Protein AF-Q1KVU6-F1 (afdb_monomer_lite)

Sequence (264 aa):
MQQNLSLQTKRNRHIRDRIQKKLLSSGTTDRYIQHCVSENKNKITSGSSNLCFEKHHIIPRFLGGADDPENIAFLTPRQHALVHLFRYLEFGDENDLRAYILRTATLDVDLSSHGKRMAEYNRQVGNTFWNSEFQSEQGKKGGQKGGSANTPLQQEAHSRVGTKWGPIVGLENQSQALRDVLSQIMVFYHEGENVKVEIPVCKTAAEVFDCLNSKLVVLGKEHLFSKEMAKKAKGGGPMYGLIRGSKKRIYGWSIIDRRSPPET

InterPro domains:
  IPR003615 HNH nuclease [cd00085] (53-84)

Foldseek 3Di:
DVVVVVVLVVVLVVVVVPQDAAPDEPCPLVVLLVVQQVVVVVVVVVPPVPFDWDWDFCQDVVNVGDPDPVRTGTHGLVSNLVSLSVCCNRPVDVVSSVSNSLSVVPPPPDVVRVVVVVVVVCCVVCHQVSPPVNVVVVQVVVDPAGLPNPDPVSVVVVVCCCVPCVVVVVLVPDDPLLLVLLQWWWWKAQQVVRDIDIAHRDSDVLSSLVSVCVVCVVVVNCVLQPPVNSVVVVVPDPVVCQSSVVDQDDSRMGGPDIHHDPDD

pLDDT: mean 85.51, std 12.05, range [42.09, 98.5]

Organism: Tetradesmus obliquus (NCBI:txid3088)

Secondary structure (DSSP, 8-state):
-HHHHHHHHHHHHHHHHH--TT-SPTTHHHHHHHHHHHHHHHHHHTT-TT---EEEESS-GGGT----GGGEEEE-HHHHHHHHHHHHHHH--HHHHHHHHHHHHSTTS-HHHHHHHHHHHHHHTT-GGG-HHHHHHHHHHH-SS-TTS--HHHHHHHHHHHHHHHHHHHHHT--HHHHHHHTSEEEEEEGGGTEEEEE---SSHHHHHHHHHHHHHHTT-GGGS-HHHHHHHHTS-HHHHHHTTS-S-BTTEEEEEEEPPP--

Radius of gyration: 31.82 Å; chains: 1; bounding box: 69×44×79 Å

Structure (mmCIF, N/CA/C/O backbone):
data_AF-Q1KVU6-F1
#
_entry.id   AF-Q1KVU6-F1
#
loop_
_atom_site.group_PDB
_atom_site.id
_atom_site.type_symbol
_atom_site.label_atom_id
_atom_site.label_alt_id
_atom_site.label_comp_id
_atom_site.label_asym_id
_atom_site.label_entity_id
_atom_site.label_seq_id
_atom_site.pdbx_PDB_ins_code
_atom_site.Cartn_x
_atom_site.Cartn_y
_atom_site.Cartn_z
_atom_site.occupancy
_atom_site.B_iso_or_equiv
_atom_site.auth_seq_id
_atom_site.auth_comp_id
_atom_site.auth_asym_id
_atom_site.auth_atom_id
_atom_site.pdbx_PDB_model_num
ATOM 1 N N . MET A 1 1 ? 14.581 25.976 -13.990 1.00 48.69 1 MET A N 1
ATOM 2 C CA . MET A 1 1 ? 14.183 24.603 -14.393 1.00 48.69 1 MET A CA 1
ATOM 3 C C . MET A 1 1 ? 13.924 24.493 -15.903 1.00 48.69 1 MET A C 1
ATOM 5 O O . MET A 1 1 ? 14.505 23.613 -16.524 1.00 48.69 1 MET A O 1
ATOM 9 N N . GLN A 1 2 ? 13.174 25.417 -16.523 1.00 42.09 2 GLN A N 1
ATOM 10 C CA . GLN A 1 2 ? 12.888 25.421 -17.975 1.00 42.09 2 GLN A CA 1
ATOM 11 C C . GLN A 1 2 ? 14.130 25.432 -18.899 1.00 42.09 2 GLN A C 1
ATOM 13 O O . GLN A 1 2 ? 14.132 24.754 -19.925 1.00 42.09 2 GLN A O 1
ATOM 18 N N . GLN A 1 3 ? 15.216 26.126 -18.534 1.00 51.56 3 GLN A N 1
ATOM 19 C CA . GLN A 1 3 ? 16.444 26.163 -19.351 1.00 51.56 3 GLN A CA 1
ATOM 20 C C . GLN A 1 3 ? 17.154 24.795 -19.467 1.00 51.56 3 GLN A C 1
ATOM 22 O O . GLN A 1 3 ? 17.614 24.443 -20.552 1.00 51.56 3 GLN A O 1
ATOM 27 N N . ASN A 1 4 ? 17.169 23.976 -18.406 1.00 55.56 4 ASN A N 1
ATOM 28 C CA . ASN A 1 4 ? 17.783 22.637 -18.439 1.00 55.56 4 ASN A CA 1
ATOM 29 C C . ASN A 1 4 ? 16.970 21.637 -19.279 1.00 55.56 4 ASN A C 1
ATOM 31 O O . ASN A 1 4 ? 17.545 20.831 -20.009 1.00 55.56 4 ASN A O 1
ATOM 35 N N . LEU A 1 5 ? 15.637 21.737 -19.246 1.00 54.22 5 LEU A N 1
ATOM 36 C CA . LEU A 1 5 ? 14.745 20.943 -20.102 1.00 54.22 5 LEU A CA 1
ATOM 37 C C . LEU A 1 5 ? 14.929 21.273 -21.594 1.00 54.22 5 LEU A C 1
ATOM 39 O O . LEU A 1 5 ? 14.927 20.376 -22.441 1.00 54.22 5 LEU A O 1
ATOM 43 N N . SER A 1 6 ? 15.157 22.551 -21.915 1.00 62.22 6 SER A N 1
ATOM 44 C CA . SER A 1 6 ? 15.451 23.004 -23.280 1.00 62.22 6 SER A CA 1
ATOM 45 C C . SER A 1 6 ? 16.766 22.418 -23.813 1.00 62.22 6 SER A C 1
ATOM 47 O O . SER A 1 6 ? 16.810 21.907 -24.934 1.00 62.22 6 SER A O 1
ATOM 49 N N . LEU A 1 7 ? 17.824 22.402 -22.994 1.00 62.69 7 LEU A N 1
ATOM 50 C CA . LEU A 1 7 ? 19.124 21.829 -23.366 1.00 62.69 7 LEU A CA 1
ATOM 51 C C . LEU A 1 7 ? 19.060 20.313 -23.587 1.00 62.69 7 LEU A C 1
ATOM 53 O O . LEU A 1 7 ? 19.586 19.813 -24.581 1.00 62.69 7 LEU A O 1
ATOM 57 N N . GLN A 1 8 ? 18.366 19.583 -22.715 1.00 61.81 8 GLN A N 1
ATOM 58 C CA . GLN A 1 8 ? 18.220 18.132 -22.838 1.00 61.81 8 GLN A CA 1
ATOM 59 C C . GLN A 1 8 ? 17.420 17.736 -24.087 1.00 61.81 8 GLN A C 1
ATOM 61 O O . GLN A 1 8 ? 17.784 16.798 -24.795 1.00 61.81 8 GLN A O 1
ATOM 66 N N . THR A 1 9 ? 16.380 18.504 -24.418 1.00 65.00 9 THR A N 1
ATOM 67 C CA . THR A 1 9 ? 15.583 18.293 -25.635 1.00 65.00 9 THR A CA 1
ATOM 68 C C . THR A 1 9 ? 16.411 18.533 -26.899 1.00 65.00 9 THR A C 1
ATOM 70 O O . THR A 1 9 ? 16.357 17.730 -27.832 1.00 65.00 9 THR A O 1
ATOM 73 N N . LYS A 1 10 ? 17.234 19.591 -26.920 1.00 70.75 10 LYS A N 1
ATOM 74 C CA . LYS A 1 10 ? 18.167 19.870 -28.025 1.00 70.75 10 LYS A CA 1
ATOM 75 C C . LYS A 1 10 ? 19.230 18.777 -28.164 1.00 70.75 10 LYS A C 1
ATOM 77 O O . LYS A 1 10 ? 19.482 18.330 -29.279 1.00 70.75 10 LYS A O 1
ATOM 82 N N . ARG A 1 11 ? 19.793 18.296 -27.047 1.00 69.50 11 ARG A N 1
ATOM 83 C CA . ARG A 1 11 ? 20.764 17.187 -27.028 1.00 69.50 11 ARG A CA 1
ATOM 84 C C . ARG A 1 11 ? 20.158 15.905 -27.594 1.00 69.50 11 ARG A C 1
ATOM 86 O O . ARG A 1 11 ? 20.763 15.273 -28.449 1.00 69.50 11 ARG A O 1
ATOM 93 N N . ASN A 1 12 ? 18.948 15.550 -27.167 1.00 67.12 12 ASN A N 1
ATOM 94 C CA . ASN A 1 12 ? 18.265 14.344 -27.636 1.00 67.12 12 ASN A CA 1
ATOM 95 C C . ASN A 1 12 ? 17.916 14.423 -29.124 1.00 67.12 12 ASN A C 1
ATOM 97 O O . ASN A 1 12 ? 18.078 13.434 -29.833 1.00 67.12 12 ASN A O 1
ATOM 101 N N . ARG A 1 13 ? 17.480 15.595 -29.607 1.00 72.25 13 ARG A N 1
ATOM 102 C CA . ARG A 1 13 ? 17.273 15.836 -31.041 1.00 72.25 13 ARG A CA 1
ATOM 103 C C . ARG A 1 13 ? 18.579 15.651 -31.816 1.00 72.25 13 ARG A C 1
ATOM 105 O O . ARG A 1 13 ? 18.622 14.849 -32.734 1.00 72.25 13 ARG A O 1
ATOM 112 N N . HIS A 1 14 ? 19.660 16.283 -31.363 1.00 71.00 14 HIS A N 1
ATOM 113 C CA . HIS A 1 14 ? 20.974 16.166 -31.997 1.00 71.00 14 HIS A CA 1
ATOM 114 C C . HIS A 1 14 ? 21.498 14.721 -32.045 1.00 71.00 14 HIS A C 1
ATOM 116 O O . HIS A 1 14 ? 22.068 14.304 -33.047 1.00 71.00 14 HIS A O 1
ATOM 122 N N . ILE A 1 15 ? 21.293 13.943 -30.976 1.00 70.50 15 ILE A N 1
ATOM 123 C CA . ILE A 1 15 ? 21.650 12.519 -30.939 1.00 70.50 15 ILE A CA 1
ATOM 124 C C . ILE A 1 15 ? 20.836 11.738 -31.979 1.00 70.50 15 ILE A C 1
ATOM 126 O O . ILE A 1 15 ? 21.415 10.964 -32.734 1.00 70.50 15 ILE A O 1
ATOM 130 N N . ARG A 1 16 ? 19.517 11.960 -32.058 1.00 68.38 16 ARG A N 1
ATOM 131 C CA . ARG A 1 16 ? 18.660 11.300 -33.058 1.00 68.38 16 ARG A CA 1
ATOM 132 C C . ARG A 1 16 ? 19.083 11.625 -34.486 1.00 68.38 16 ARG A C 1
ATOM 134 O O . ARG A 1 16 ? 19.202 10.710 -35.288 1.00 68.38 16 ARG A O 1
ATOM 141 N N . ASP A 1 17 ? 19.359 12.894 -34.771 1.00 73.00 17 ASP A N 1
ATOM 142 C CA . ASP A 1 17 ? 19.681 13.360 -36.123 1.00 73.00 17 ASP A CA 1
ATOM 143 C C . ASP A 1 17 ? 21.032 12.818 -36.628 1.00 73.00 17 ASP A C 1
ATOM 145 O O . ASP A 1 17 ? 21.257 12.734 -37.834 1.00 73.00 17 ASP A O 1
ATOM 149 N N . ARG A 1 18 ? 21.945 12.439 -35.720 1.00 72.25 18 ARG A N 1
ATOM 150 C CA . ARG A 1 18 ? 23.284 11.932 -36.070 1.00 72.25 18 ARG A CA 1
ATOM 151 C C . ARG A 1 18 ? 23.406 10.413 -36.080 1.00 72.25 18 ARG A C 1
ATOM 153 O O . ARG A 1 18 ? 24.366 9.906 -36.656 1.00 72.25 18 ARG A O 1
ATOM 160 N N . ILE A 1 19 ? 22.487 9.688 -35.445 1.00 75.44 19 ILE A N 1
ATOM 161 C CA . ILE A 1 19 ? 22.536 8.226 -35.406 1.00 75.44 19 ILE A CA 1
ATOM 162 C C . ILE A 1 19 ? 21.747 7.666 -36.591 1.00 75.44 19 ILE A C 1
ATOM 164 O O . ILE A 1 19 ? 20.517 7.692 -36.608 1.00 75.44 19 ILE A O 1
ATOM 168 N N . GLN A 1 20 ? 22.464 7.118 -37.571 1.00 71.38 20 GLN A N 1
ATOM 169 C CA . GLN A 1 20 ? 21.856 6.415 -38.700 1.00 71.38 20 GLN A CA 1
ATOM 170 C C . GLN A 1 20 ? 21.434 4.996 -38.296 1.00 71.38 20 GLN A C 1
ATOM 172 O O . GLN A 1 20 ? 22.105 4.328 -37.508 1.00 71.38 20 GLN A O 1
ATOM 177 N N . LYS A 1 21 ? 20.308 4.531 -38.843 1.00 70.69 21 LYS A N 1
ATOM 178 C CA . LYS A 1 21 ? 19.792 3.173 -38.617 1.00 70.69 21 LYS A CA 1
ATOM 179 C C . LYS A 1 21 ? 20.607 2.148 -39.414 1.00 70.69 21 LYS A C 1
ATOM 181 O O . LYS A 1 21 ? 21.055 2.460 -40.513 1.00 70.69 21 LYS A O 1
ATOM 186 N N . LYS A 1 22 ? 20.704 0.913 -38.903 1.00 73.69 22 LYS A N 1
ATOM 187 C CA . LYS A 1 22 ? 21.313 -0.251 -39.584 1.00 73.69 22 LYS A CA 1
ATOM 188 C C . LYS A 1 22 ? 22.797 -0.081 -39.938 1.00 73.69 22 LYS A C 1
ATOM 190 O O . LYS A 1 22 ? 23.238 -0.488 -41.007 1.00 73.69 22 LYS A O 1
ATOM 195 N N . LEU A 1 23 ? 23.568 0.523 -39.035 1.00 81.75 23 LEU A N 1
ATOM 196 C CA . LEU A 1 23 ? 25.021 0.666 -39.191 1.00 81.75 23 LEU A CA 1
ATOM 197 C C . LEU A 1 23 ? 25.799 -0.578 -38.744 1.00 81.75 23 LEU A C 1
ATOM 199 O O . LEU A 1 23 ? 26.958 -0.739 -39.121 1.00 81.75 23 LEU A O 1
ATOM 203 N N . LEU A 1 24 ? 25.193 -1.437 -37.921 1.00 87.06 24 LEU A N 1
ATOM 204 C CA . LEU A 1 24 ? 25.841 -2.640 -37.405 1.00 87.06 24 LEU A CA 1
ATOM 205 C C . LEU A 1 24 ? 25.354 -3.889 -38.139 1.00 87.06 24 LEU A C 1
ATOM 207 O O . LEU A 1 24 ? 24.189 -3.994 -38.517 1.00 87.06 24 LEU A O 1
ATOM 211 N N . SER A 1 25 ? 26.266 -4.845 -38.317 1.00 88.69 25 SER A N 1
ATOM 212 C CA . SER A 1 25 ? 25.932 -6.168 -38.848 1.00 88.69 25 SER A CA 1
ATOM 213 C C . SER A 1 25 ? 25.132 -6.972 -37.826 1.00 88.69 25 SER A C 1
ATOM 215 O O . SER A 1 25 ? 25.276 -6.770 -36.615 1.00 88.69 25 SER A O 1
ATOM 217 N N . SER A 1 26 ? 24.308 -7.900 -38.314 1.00 91.69 26 SER A N 1
ATOM 218 C CA . SER A 1 26 ? 23.524 -8.779 -37.448 1.00 91.69 26 SER A CA 1
ATOM 219 C C . SER A 1 26 ? 24.420 -9.579 -36.485 1.00 91.69 26 SER A C 1
ATOM 221 O O . SER A 1 26 ? 25.516 -10.007 -36.853 1.00 91.69 26 SER A O 1
ATOM 223 N N . GLY A 1 27 ? 23.977 -9.737 -35.238 1.00 91.56 27 GLY A N 1
ATOM 224 C CA . GLY A 1 27 ? 24.696 -10.401 -34.152 1.00 91.56 27 GLY A CA 1
ATOM 225 C C . GLY A 1 27 ? 25.777 -9.538 -33.493 1.00 91.56 27 GLY A C 1
ATOM 226 O O . GLY A 1 27 ? 26.557 -10.033 -32.678 1.00 91.56 27 GLY A O 1
ATOM 227 N N . THR A 1 28 ? 25.890 -8.249 -33.831 1.00 93.00 28 THR A N 1
ATOM 228 C CA . THR A 1 28 ? 26.862 -7.357 -33.170 1.00 93.00 28 THR A CA 1
ATOM 229 C C . THR A 1 28 ? 26.466 -7.086 -31.725 1.00 93.00 28 THR A C 1
ATOM 231 O O . THR A 1 28 ? 27.322 -7.138 -30.839 1.00 93.00 28 THR A O 1
ATOM 234 N N . THR A 1 29 ? 25.177 -6.860 -31.473 1.00 94.56 29 THR A N 1
ATOM 235 C CA . THR A 1 29 ? 24.655 -6.673 -30.116 1.00 94.56 29 THR A CA 1
ATOM 236 C C . THR A 1 29 ? 24.931 -7.898 -29.246 1.00 94.56 29 THR A C 1
ATOM 238 O O . THR A 1 29 ? 25.477 -7.756 -28.153 1.00 94.56 29 THR A O 1
ATOM 241 N N . ASP A 1 30 ? 24.618 -9.099 -29.733 1.00 95.12 30 ASP A N 1
ATOM 242 C CA . ASP A 1 30 ? 24.758 -10.333 -28.953 1.00 95.12 30 ASP A CA 1
ATOM 243 C C . ASP A 1 30 ? 26.219 -10.609 -28.593 1.00 95.12 30 ASP A C 1
ATOM 245 O O . ASP A 1 30 ? 26.532 -10.910 -27.440 1.00 95.12 30 ASP A O 1
ATOM 249 N N . ARG A 1 31 ? 27.138 -10.405 -29.546 1.00 96.38 31 ARG A N 1
ATOM 250 C CA . ARG A 1 31 ? 28.584 -10.499 -29.294 1.00 96.38 31 ARG A CA 1
ATOM 251 C C . ARG A 1 31 ? 29.043 -9.507 -28.230 1.00 96.38 31 ARG A C 1
ATOM 253 O O . ARG A 1 31 ? 29.858 -9.858 -27.378 1.00 96.38 31 ARG A O 1
ATOM 260 N N . TYR A 1 32 ? 28.517 -8.282 -28.250 1.00 96.81 32 TYR A N 1
ATOM 261 C CA . TYR A 1 32 ? 28.840 -7.286 -27.232 1.00 96.81 32 TYR A CA 1
ATOM 262 C C . TYR A 1 32 ? 28.309 -7.683 -25.849 1.00 96.81 32 TYR A C 1
ATOM 264 O O . TYR A 1 32 ? 29.050 -7.610 -24.871 1.00 96.81 32 TYR A O 1
ATOM 272 N N . ILE A 1 33 ? 27.068 -8.172 -25.761 1.00 96.31 33 ILE A N 1
ATOM 273 C CA . ILE A 1 33 ? 26.494 -8.674 -24.505 1.00 96.31 33 ILE A CA 1
ATOM 274 C C . ILE A 1 33 ? 27.343 -9.825 -23.955 1.00 96.31 33 ILE A C 1
ATOM 276 O O . ILE A 1 33 ? 27.720 -9.793 -22.785 1.00 96.31 33 ILE A O 1
ATOM 280 N N . GLN A 1 34 ? 27.693 -10.808 -24.790 1.00 96.12 34 GLN A N 1
ATOM 281 C CA . GLN A 1 34 ? 28.539 -11.941 -24.397 1.00 96.12 34 GLN A CA 1
ATOM 282 C C . GLN A 1 34 ? 29.903 -11.477 -23.878 1.00 96.12 34 GLN A C 1
ATOM 284 O O . GLN A 1 34 ? 30.361 -11.941 -22.830 1.00 96.12 34 GLN A O 1
ATOM 289 N N . HIS A 1 35 ? 30.522 -10.513 -24.564 1.00 95.88 35 HIS A N 1
ATOM 290 C CA . HIS A 1 35 ? 31.765 -9.900 -24.116 1.00 95.88 35 HIS A CA 1
ATOM 291 C C . HIS A 1 35 ? 31.604 -9.260 -22.729 1.00 95.88 35 HIS A C 1
ATOM 293 O O . HIS A 1 35 ? 32.361 -9.596 -21.817 1.00 95.88 35 HIS A O 1
ATOM 299 N N . CYS A 1 36 ? 30.577 -8.431 -22.520 1.00 94.94 36 CYS A N 1
ATOM 300 C CA . CYS A 1 36 ? 30.312 -7.806 -21.222 1.00 94.94 36 CYS A CA 1
ATOM 301 C C . CYS A 1 36 ? 30.041 -8.827 -20.111 1.00 94.94 36 CYS A C 1
ATOM 303 O O . CYS A 1 36 ? 30.551 -8.668 -19.005 1.00 94.94 36 CYS A O 1
ATOM 305 N N . VAL A 1 37 ? 29.274 -9.886 -20.386 1.00 94.25 37 VAL A N 1
ATOM 306 C CA . VAL A 1 37 ? 29.004 -10.955 -19.412 1.00 94.25 37 VAL A CA 1
ATOM 307 C C . VAL A 1 37 ? 30.303 -11.654 -19.006 1.00 94.25 37 VAL A C 1
ATOM 309 O O . VAL A 1 37 ? 30.535 -11.862 -17.814 1.00 94.25 37 VAL A O 1
ATOM 312 N N . SER A 1 38 ? 31.180 -11.959 -19.968 1.00 92.88 38 SER A N 1
ATOM 313 C CA . SER A 1 38 ? 32.483 -12.574 -19.685 1.00 92.88 38 SER A CA 1
ATOM 314 C C . SER A 1 38 ? 33.386 -11.667 -18.837 1.00 92.88 38 SER A C 1
ATOM 316 O O . SER A 1 38 ? 33.977 -12.119 -17.857 1.00 92.88 38 SER A O 1
ATOM 318 N N . GLU A 1 39 ? 33.420 -10.369 -19.148 1.00 90.62 39 GLU A N 1
ATOM 319 C CA . GLU A 1 39 ? 34.197 -9.366 -18.419 1.00 90.62 39 GLU A CA 1
ATOM 320 C C . GLU A 1 39 ? 33.673 -9.186 -16.984 1.00 90.62 39 GLU A C 1
ATOM 322 O O . GLU A 1 39 ? 34.442 -9.134 -16.020 1.00 90.62 39 GLU A O 1
ATOM 327 N N . ASN A 1 40 ? 32.349 -9.130 -16.824 1.00 90.62 40 ASN A N 1
ATOM 328 C CA . ASN A 1 40 ? 31.695 -8.901 -15.540 1.00 90.62 40 ASN A CA 1
ATOM 329 C C . ASN A 1 40 ? 31.791 -10.119 -14.615 1.00 90.62 40 ASN A C 1
ATOM 331 O O . ASN A 1 40 ? 31.920 -9.939 -13.405 1.00 90.62 40 ASN A O 1
ATOM 335 N N . LYS A 1 41 ? 31.809 -11.346 -15.156 1.00 86.75 41 LYS A N 1
ATOM 336 C CA . LYS A 1 41 ? 31.999 -12.576 -14.367 1.00 86.75 41 LYS A CA 1
ATOM 337 C C . LYS A 1 41 ? 33.293 -12.531 -13.546 1.00 86.75 41 LYS A C 1
ATOM 339 O O . LYS A 1 41 ? 33.296 -12.896 -12.368 1.00 86.75 41 LYS A O 1
ATOM 344 N N . ASN A 1 42 ? 34.366 -11.999 -14.131 1.00 79.94 42 ASN A N 1
ATOM 345 C CA . ASN A 1 42 ? 35.654 -11.843 -13.453 1.00 79.94 42 ASN A CA 1
ATOM 346 C C . ASN A 1 42 ? 35.591 -10.795 -12.330 1.00 79.94 42 ASN A C 1
ATOM 348 O O . ASN A 1 42 ? 36.164 -11.000 -11.263 1.00 79.94 42 ASN A O 1
ATOM 352 N N . LYS A 1 43 ? 34.849 -9.701 -12.542 1.00 80.00 43 LYS A N 1
ATOM 353 C CA . LYS A 1 43 ? 34.680 -8.612 -11.561 1.00 80.00 43 LYS A CA 1
ATOM 354 C C . LYS A 1 43 ? 33.771 -8.985 -10.388 1.00 80.00 43 LYS A C 1
ATOM 356 O O . LYS A 1 43 ? 33.991 -8.523 -9.275 1.00 80.00 43 LYS A O 1
ATOM 361 N N . ILE A 1 44 ? 32.762 -9.820 -10.633 1.00 77.81 44 ILE A N 1
ATOM 362 C CA . ILE A 1 44 ? 31.876 -10.348 -9.586 1.00 77.81 44 ILE A CA 1
ATOM 363 C C . ILE A 1 44 ? 32.658 -11.309 -8.680 1.00 77.81 44 ILE A C 1
ATOM 365 O O . ILE A 1 44 ? 32.549 -11.235 -7.460 1.00 77.81 44 ILE A O 1
ATOM 369 N N . THR A 1 45 ? 33.492 -12.170 -9.271 1.00 75.38 45 THR A N 1
ATOM 370 C CA . THR A 1 45 ? 34.276 -13.176 -8.532 1.00 75.38 45 THR A CA 1
ATOM 371 C C . THR A 1 45 ? 35.364 -12.546 -7.656 1.00 75.38 45 THR A C 1
ATOM 373 O O . THR A 1 45 ? 35.681 -13.077 -6.597 1.00 75.38 45 THR A O 1
ATOM 376 N N . SER A 1 46 ? 35.909 -11.390 -8.049 1.00 72.06 46 SER A N 1
ATOM 377 C CA . SER A 1 46 ? 36.950 -10.685 -7.289 1.00 72.06 46 SER A CA 1
ATOM 378 C C . SER A 1 46 ? 36.432 -9.853 -6.106 1.00 72.06 46 SER A C 1
ATOM 380 O O . SER A 1 46 ? 37.224 -9.180 -5.449 1.00 72.06 46 SER A O 1
ATOM 382 N N . GLY A 1 47 ? 35.126 -9.886 -5.807 1.00 61.66 47 GLY A N 1
ATOM 383 C CA . GLY A 1 47 ? 34.560 -9.267 -4.602 1.00 61.66 47 GLY A CA 1
ATOM 384 C C . GLY A 1 47 ? 34.629 -7.737 -4.572 1.00 61.66 47 GLY A C 1
ATOM 385 O O . GLY A 1 47 ? 34.583 -7.144 -3.496 1.00 61.66 47 GLY A O 1
ATOM 386 N N . SER A 1 48 ? 34.747 -7.077 -5.731 1.00 63.38 48 SER A N 1
ATOM 387 C CA . SER A 1 48 ? 34.785 -5.613 -5.805 1.00 63.38 48 SER A CA 1
ATOM 388 C C . SER A 1 48 ? 33.426 -5.022 -5.401 1.00 63.38 48 SER A C 1
ATOM 390 O O . SER A 1 48 ? 32.493 -4.947 -6.199 1.00 63.38 48 SER A O 1
ATOM 392 N N . SER A 1 49 ? 33.311 -4.607 -4.138 1.00 58.16 49 SER A N 1
ATOM 393 C CA . SER A 1 49 ? 32.070 -4.183 -3.470 1.00 58.16 49 SER A CA 1
ATOM 394 C C . SER A 1 49 ? 31.447 -2.880 -3.993 1.00 58.16 49 SER A C 1
ATOM 396 O O . SER A 1 49 ? 30.365 -2.505 -3.550 1.00 58.16 49 SER A O 1
ATOM 398 N N . ASN A 1 50 ? 32.087 -2.205 -4.953 1.00 68.25 50 ASN A N 1
ATOM 399 C CA . ASN A 1 50 ? 31.655 -0.903 -5.471 1.00 68.25 50 ASN A CA 1
ATOM 400 C C . ASN A 1 50 ? 31.020 -0.953 -6.873 1.00 68.25 50 ASN A C 1
ATOM 402 O O . ASN A 1 50 ? 30.703 0.095 -7.437 1.00 68.25 50 ASN A O 1
ATOM 406 N N . LEU A 1 51 ? 30.831 -2.137 -7.467 1.00 73.12 51 LEU A N 1
ATOM 407 C CA . LEU A 1 51 ? 30.226 -2.261 -8.796 1.00 73.12 51 LEU A CA 1
ATOM 408 C C . LEU A 1 51 ? 28.723 -2.551 -8.705 1.00 73.12 51 LEU A C 1
ATOM 410 O O . LEU A 1 51 ? 28.301 -3.619 -8.271 1.00 73.12 51 LEU A O 1
ATOM 414 N N . CYS A 1 52 ? 27.912 -1.595 -9.163 1.00 82.06 52 CYS A N 1
ATOM 415 C CA . CYS A 1 52 ? 26.473 -1.772 -9.338 1.00 82.06 52 CYS A CA 1
ATOM 416 C C . CYS A 1 52 ? 26.187 -2.435 -10.695 1.00 82.06 52 CYS A C 1
ATOM 418 O O . CYS A 1 52 ? 26.622 -1.935 -11.737 1.00 82.06 52 CYS A O 1
ATOM 420 N N . PHE A 1 53 ? 25.447 -3.544 -10.676 1.00 88.50 53 PHE A N 1
ATOM 421 C CA . PHE A 1 53 ? 24.986 -4.250 -11.870 1.00 88.50 53 PHE A CA 1
ATOM 422 C C . PHE A 1 53 ? 23.468 -4.163 -1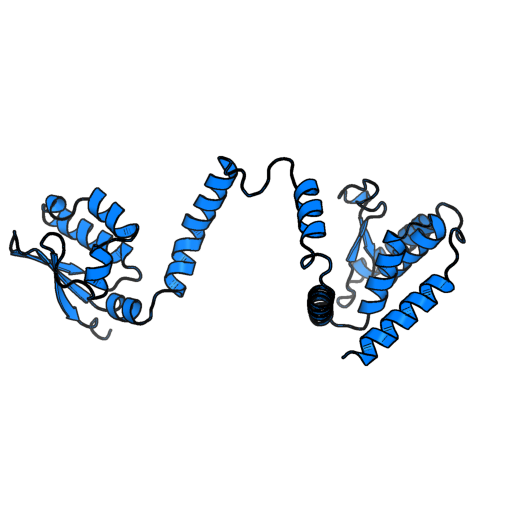2.002 1.00 88.50 53 PHE A C 1
ATOM 424 O O . PHE A 1 53 ? 22.730 -4.185 -11.018 1.00 88.50 53 PHE A O 1
ATOM 431 N N . GLU A 1 54 ? 23.001 -4.127 -13.241 1.00 90.25 54 GLU A N 1
ATOM 432 C CA . GLU A 1 54 ? 21.597 -4.096 -13.615 1.00 90.25 54 GLU A CA 1
ATOM 433 C C . GLU A 1 54 ? 21.253 -5.336 -14.440 1.00 90.25 54 GLU A C 1
ATOM 435 O O . GLU A 1 54 ? 22.051 -5.797 -15.259 1.00 90.25 54 GLU A O 1
ATOM 440 N N . LYS A 1 55 ? 20.042 -5.861 -14.241 1.00 94.12 55 LYS A N 1
ATOM 441 C CA . LYS A 1 55 ? 19.491 -6.914 -15.095 1.00 94.12 55 LYS A CA 1
ATOM 442 C C . LYS A 1 55 ? 19.079 -6.306 -16.435 1.00 94.12 55 LYS A C 1
ATOM 444 O O . LYS A 1 55 ? 18.327 -5.331 -16.458 1.00 94.12 55 LYS A O 1
ATOM 449 N N . HIS A 1 56 ? 19.539 -6.902 -17.525 1.00 94.81 56 HIS A N 1
ATOM 450 C CA . HIS A 1 56 ? 19.160 -6.557 -18.889 1.00 94.81 56 HIS A CA 1
ATOM 451 C C . HIS A 1 56 ? 18.696 -7.816 -19.622 1.00 94.81 56 HIS A C 1
ATOM 453 O O . HIS A 1 56 ? 19.412 -8.817 -19.643 1.00 94.81 56 HIS A O 1
ATOM 459 N N . HIS A 1 57 ? 17.522 -7.761 -20.246 1.00 94.75 57 HIS A N 1
ATOM 460 C CA . HIS A 1 57 ? 17.022 -8.857 -21.073 1.00 94.75 57 HIS A CA 1
ATOM 461 C C . HIS A 1 57 ? 17.734 -8.889 -22.428 1.00 94.75 57 HIS A C 1
ATOM 463 O O . HIS A 1 57 ? 17.691 -7.897 -23.149 1.00 94.75 57 HIS A O 1
ATOM 469 N N . ILE A 1 58 ? 18.360 -10.010 -22.797 1.00 94.81 58 ILE A N 1
ATOM 470 C CA . ILE A 1 58 ? 19.059 -10.174 -24.088 1.00 94.81 58 ILE A CA 1
ATOM 471 C C . ILE A 1 58 ? 18.064 -9.974 -25.242 1.00 94.81 58 ILE A C 1
ATOM 473 O O . ILE A 1 58 ? 18.266 -9.125 -26.115 1.00 94.81 58 ILE A O 1
ATOM 477 N N . ILE A 1 59 ? 16.941 -10.690 -25.174 1.00 92.94 59 ILE A N 1
ATOM 478 C CA . ILE A 1 59 ? 15.734 -10.466 -25.965 1.00 92.94 59 ILE A CA 1
ATOM 479 C C . ILE A 1 59 ? 14.773 -9.626 -25.112 1.00 92.94 59 ILE A C 1
ATOM 481 O O . ILE A 1 59 ? 14.295 -10.113 -24.085 1.00 92.94 59 ILE A O 1
ATOM 485 N N . PRO A 1 60 ? 14.453 -8.382 -25.503 1.00 90.50 60 PRO A N 1
ATOM 486 C CA . PRO A 1 60 ? 13.538 -7.535 -24.750 1.00 90.50 60 PRO A CA 1
ATOM 487 C C . PRO A 1 60 ? 12.142 -8.143 -24.598 1.00 90.50 60 PRO A C 1
ATOM 489 O O . PRO A 1 60 ? 11.607 -8.757 -25.522 1.00 90.50 60 PRO A O 1
ATOM 492 N N . ARG A 1 61 ? 11.486 -7.867 -23.464 1.00 88.25 61 ARG A N 1
ATOM 493 C CA . ARG A 1 61 ? 10.111 -8.329 -23.196 1.00 88.25 61 ARG A CA 1
ATOM 494 C C . ARG A 1 61 ? 9.100 -7.910 -24.266 1.00 88.25 61 ARG A C 1
ATOM 496 O O . ARG A 1 61 ? 8.187 -8.667 -24.568 1.00 88.25 61 ARG A O 1
ATOM 503 N N . PHE A 1 62 ? 9.257 -6.725 -24.861 1.00 82.06 62 PHE A N 1
ATOM 504 C CA . PHE A 1 62 ? 8.347 -6.257 -25.915 1.00 82.06 62 PHE A CA 1
ATOM 505 C C . PHE A 1 62 ? 8.481 -7.050 -27.228 1.00 82.06 62 PHE A C 1
ATOM 507 O O . PHE A 1 62 ? 7.566 -7.009 -28.043 1.00 82.06 62 PHE A O 1
ATOM 514 N N . LEU A 1 63 ? 9.582 -7.791 -27.410 1.00 85.75 63 LEU A N 1
ATOM 515 C CA . LEU A 1 63 ? 9.778 -8.764 -28.491 1.00 85.75 63 LEU A CA 1
ATOM 516 C C . LEU A 1 63 ? 9.470 -10.205 -28.049 1.00 85.75 63 LEU A C 1
ATOM 518 O O . LEU A 1 63 ? 9.808 -11.145 -28.759 1.00 85.75 63 LEU A O 1
ATOM 522 N N . GLY A 1 64 ? 8.844 -10.396 -26.883 1.00 89.31 64 GLY A N 1
ATOM 523 C CA . GLY A 1 64 ? 8.486 -11.717 -26.363 1.00 89.31 64 GLY A CA 1
ATOM 524 C C . GLY A 1 64 ? 9.585 -12.416 -25.561 1.00 89.31 64 GLY A C 1
ATOM 525 O O . GLY A 1 64 ? 9.460 -13.604 -25.285 1.00 89.31 64 GLY A O 1
ATOM 526 N N . GLY A 1 65 ? 10.650 -11.711 -25.165 1.00 91.94 65 GLY A N 1
ATOM 527 C CA . GLY A 1 65 ? 11.670 -12.285 -24.290 1.00 91.94 65 GLY A CA 1
ATOM 528 C C . GLY A 1 65 ? 11.121 -12.655 -22.909 1.00 91.94 65 GLY A C 1
ATOM 529 O O . GLY A 1 65 ? 10.467 -11.837 -22.256 1.00 91.94 65 GLY A O 1
ATOM 530 N N . ALA A 1 66 ? 11.410 -13.877 -22.466 1.00 92.38 66 ALA A N 1
ATOM 531 C CA . ALA A 1 66 ? 11.016 -14.400 -21.161 1.00 92.38 66 ALA A CA 1
ATOM 532 C C . ALA A 1 66 ? 11.932 -13.901 -20.025 1.00 92.38 66 ALA A C 1
ATOM 534 O O . ALA A 1 66 ? 13.003 -13.340 -20.265 1.00 92.38 66 ALA A O 1
ATOM 535 N N . ASP A 1 67 ? 11.513 -14.124 -18.777 1.00 93.00 67 ASP A N 1
ATOM 536 C CA . ASP A 1 67 ? 12.290 -13.817 -17.564 1.00 93.00 67 ASP A CA 1
ATOM 537 C C . ASP A 1 67 ? 13.243 -14.953 -17.152 1.00 93.00 67 ASP A C 1
ATOM 539 O O . ASP A 1 67 ? 13.705 -15.006 -16.009 1.00 93.00 67 ASP A O 1
ATOM 543 N N . ASP A 1 68 ? 13.539 -15.860 -18.082 1.00 95.31 68 ASP A N 1
ATOM 544 C CA . ASP A 1 68 ? 14.430 -16.985 -17.841 1.00 95.31 68 ASP A CA 1
ATOM 545 C C . ASP A 1 68 ? 15.860 -16.497 -17.563 1.00 95.31 68 ASP A C 1
ATOM 547 O O . ASP A 1 68 ? 16.316 -15.535 -18.195 1.00 95.31 68 ASP A O 1
ATOM 551 N N . PRO A 1 69 ? 16.611 -17.153 -16.654 1.00 95.06 69 PRO A N 1
ATOM 552 C CA . PRO A 1 69 ? 17.976 -16.747 -16.314 1.00 95.06 69 PRO A CA 1
ATOM 553 C C . PRO A 1 69 ? 18.912 -16.636 -17.524 1.00 95.06 69 PRO A C 1
ATOM 555 O O . PRO A 1 69 ? 19.796 -15.785 -17.532 1.00 95.06 69 PRO A O 1
ATOM 558 N N . GLU A 1 70 ? 18.699 -17.454 -18.557 1.00 94.38 70 GLU A N 1
ATOM 559 C CA . GLU A 1 70 ? 19.483 -17.454 -19.800 1.00 94.38 70 GLU A CA 1
ATOM 560 C C . GLU A 1 70 ? 19.255 -16.198 -20.650 1.00 94.38 70 GLU A C 1
ATOM 562 O O . GLU A 1 70 ? 20.150 -15.771 -21.376 1.00 94.38 70 GLU A O 1
ATOM 567 N N . ASN A 1 71 ? 18.084 -15.565 -20.526 1.00 96.31 71 ASN A N 1
ATOM 568 C CA . ASN A 1 71 ? 17.751 -14.323 -21.215 1.00 96.31 71 ASN A CA 1
ATOM 569 C C . ASN A 1 71 ? 18.142 -13.077 -20.398 1.00 96.31 71 ASN A C 1
ATOM 571 O O . ASN A 1 71 ? 17.833 -11.961 -20.809 1.00 96.31 71 ASN A O 1
ATOM 575 N N . ILE A 1 72 ? 18.800 -13.223 -19.242 1.00 96.06 72 ILE A N 1
ATOM 576 C CA . ILE A 1 72 ? 19.153 -12.105 -18.357 1.00 96.06 72 ILE A CA 1
ATOM 577 C C . ILE A 1 72 ? 20.674 -11.959 -18.263 1.00 96.06 72 ILE A C 1
ATOM 579 O O . ILE A 1 72 ? 21.375 -12.799 -17.708 1.00 96.06 72 ILE A O 1
ATOM 583 N N . ALA A 1 73 ? 21.185 -10.822 -18.731 1.00 95.88 73 ALA A N 1
ATOM 584 C CA . ALA A 1 73 ? 22.573 -10.410 -18.558 1.00 95.88 73 ALA A CA 1
ATOM 585 C C . ALA A 1 73 ? 22.708 -9.402 -17.406 1.00 95.88 73 ALA A C 1
ATOM 587 O O . ALA A 1 73 ? 21.887 -8.494 -17.259 1.00 95.88 73 ALA A O 1
ATOM 588 N N . PHE A 1 74 ? 23.773 -9.526 -16.609 1.00 94.19 74 PHE A N 1
ATOM 589 C CA . PHE A 1 74 ? 24.141 -8.539 -15.591 1.00 94.19 74 PHE A CA 1
ATOM 590 C C . PHE A 1 74 ? 25.164 -7.562 -16.164 1.00 94.19 74 PHE A C 1
ATOM 592 O O . PHE A 1 74 ? 26.312 -7.926 -16.430 1.00 94.19 74 PHE A O 1
ATOM 599 N N . LEU A 1 75 ? 24.737 -6.318 -16.364 1.00 93.88 75 LEU A N 1
ATOM 600 C CA . LEU A 1 75 ? 25.514 -5.271 -17.022 1.00 93.88 75 LEU A CA 1
ATOM 601 C C . LEU A 1 75 ? 25.710 -4.085 -16.082 1.00 93.88 75 LEU A C 1
ATOM 603 O O . LEU A 1 75 ? 24.834 -3.757 -15.289 1.00 93.88 75 LEU A O 1
ATOM 607 N N . THR A 1 76 ? 26.842 -3.398 -16.180 1.00 90.38 76 THR A N 1
ATOM 608 C CA . THR A 1 76 ? 26.979 -2.072 -15.557 1.00 90.38 76 THR A CA 1
ATOM 609 C C . THR A 1 76 ? 26.010 -1.082 -16.225 1.00 90.38 76 THR A C 1
ATOM 611 O O . THR A 1 76 ? 25.693 -1.260 -17.406 1.00 90.38 76 THR A O 1
ATOM 614 N N . PRO A 1 77 ? 25.585 0.006 -15.554 1.00 88.94 77 PRO A N 1
ATOM 615 C CA . PRO A 1 77 ? 24.684 1.000 -16.151 1.00 88.94 77 PRO A CA 1
ATOM 616 C C . PRO A 1 77 ? 25.167 1.540 -17.507 1.00 88.94 77 PRO A C 1
ATOM 618 O O . PRO A 1 77 ? 24.377 1.764 -18.425 1.00 88.94 77 PRO A O 1
ATOM 621 N N . ARG A 1 78 ? 26.490 1.693 -17.668 1.00 89.25 78 ARG A N 1
ATOM 622 C CA . ARG A 1 78 ? 27.106 2.109 -18.934 1.00 89.25 78 ARG A CA 1
ATOM 623 C C . ARG A 1 78 ? 26.979 1.040 -20.022 1.00 89.25 78 ARG A C 1
ATOM 625 O O . ARG A 1 78 ? 26.599 1.375 -21.140 1.00 89.25 78 ARG A O 1
ATOM 632 N N . GLN A 1 79 ? 27.288 -0.221 -19.711 1.00 94.62 79 GLN A N 1
ATOM 633 C CA . GLN A 1 79 ? 27.132 -1.335 -20.657 1.00 94.62 79 GLN A CA 1
ATOM 634 C C . GLN A 1 79 ? 25.659 -1.497 -21.065 1.00 94.62 79 GLN A C 1
ATOM 636 O O . GLN A 1 79 ? 25.369 -1.631 -22.248 1.00 94.62 79 GLN A O 1
ATOM 641 N N . HIS A 1 80 ? 24.727 -1.392 -20.114 1.00 94.75 80 HIS A N 1
ATOM 642 C CA . HIS A 1 80 ? 23.284 -1.454 -20.363 1.00 94.75 80 HIS A CA 1
ATOM 643 C C . HIS A 1 80 ? 22.830 -0.374 -21.357 1.00 94.75 80 HIS A C 1
ATOM 645 O O . HIS A 1 80 ? 22.134 -0.668 -22.327 1.00 94.75 80 HIS A O 1
ATOM 651 N N . ALA A 1 81 ? 23.272 0.876 -21.172 1.00 93.06 81 ALA A N 1
ATOM 652 C CA . ALA A 1 81 ? 22.988 1.950 -22.121 1.00 93.06 81 ALA A CA 1
ATOM 653 C C . ALA A 1 81 ? 23.536 1.631 -23.525 1.00 93.06 81 ALA A C 1
ATOM 655 O O . ALA A 1 81 ? 22.823 1.782 -24.516 1.00 93.06 81 ALA A O 1
ATOM 656 N N . LEU A 1 82 ? 24.784 1.161 -23.616 1.00 95.06 82 LEU A N 1
ATOM 657 C CA . LEU A 1 82 ? 25.416 0.832 -24.897 1.00 95.06 82 LEU A CA 1
ATOM 658 C C . LEU A 1 82 ? 24.726 -0.325 -25.622 1.00 95.06 82 LEU A C 1
ATOM 660 O O . LEU A 1 82 ? 24.591 -0.262 -26.840 1.00 95.06 82 LEU A O 1
ATOM 664 N N . VAL A 1 83 ? 24.231 -1.332 -24.900 1.00 96.50 83 VAL A N 1
ATOM 665 C CA . VAL A 1 83 ? 23.465 -2.429 -25.504 1.00 96.50 83 VAL A CA 1
ATOM 666 C C . VAL A 1 83 ? 22.204 -1.905 -26.189 1.00 96.50 83 VAL A C 1
ATOM 668 O O . VAL A 1 83 ? 21.973 -2.242 -27.346 1.00 96.50 83 VAL A O 1
ATOM 671 N N . HIS A 1 84 ? 21.439 -1.014 -25.552 1.00 95.06 84 HIS A N 1
ATOM 672 C CA . HIS A 1 84 ? 20.285 -0.381 -26.204 1.00 95.06 84 HIS A CA 1
ATOM 673 C C . HIS A 1 84 ? 20.677 0.431 -27.448 1.00 95.06 84 HIS A C 1
ATOM 675 O O . HIS A 1 84 ? 19.980 0.389 -28.461 1.00 95.06 84 HIS A O 1
ATOM 681 N N . LEU A 1 85 ? 21.815 1.133 -27.421 1.00 93.69 85 LEU A N 1
ATOM 682 C CA . LEU A 1 85 ? 22.315 1.827 -28.609 1.00 93.69 85 LEU A CA 1
ATOM 683 C C . LEU A 1 85 ? 22.660 0.843 -29.736 1.00 93.69 85 LEU A C 1
ATOM 685 O O . LEU A 1 85 ? 22.275 1.076 -30.878 1.00 93.69 85 LEU A O 1
ATOM 689 N N . PHE A 1 86 ? 23.365 -0.248 -29.432 1.00 94.56 86 PHE A N 1
ATOM 690 C CA . PHE A 1 86 ? 23.756 -1.251 -30.427 1.00 94.56 86 PHE A CA 1
ATOM 691 C C . PHE A 1 86 ? 22.541 -1.951 -31.027 1.00 94.56 86 PHE A C 1
ATOM 693 O O . PHE A 1 86 ? 22.463 -2.068 -32.248 1.00 94.56 86 PHE A O 1
ATOM 700 N N . ARG A 1 87 ? 21.538 -2.280 -30.208 1.00 94.25 87 ARG A N 1
ATOM 701 C CA . ARG A 1 87 ? 20.259 -2.813 -30.690 1.00 94.25 87 ARG A CA 1
ATOM 702 C C . ARG A 1 87 ? 19.559 -1.857 -31.647 1.00 94.25 87 ARG A C 1
ATOM 704 O O . ARG A 1 87 ? 19.113 -2.283 -32.709 1.00 94.25 87 ARG A O 1
ATOM 711 N N . TYR A 1 88 ? 19.492 -0.566 -31.321 1.00 93.19 88 TYR A N 1
ATOM 712 C CA . TYR A 1 88 ? 18.923 0.428 -32.235 1.00 93.19 88 TYR A CA 1
ATOM 713 C C . TYR A 1 88 ? 19.725 0.535 -33.537 1.00 93.19 88 TYR A C 1
ATOM 715 O O . TYR A 1 88 ? 19.150 0.589 -34.623 1.00 93.19 88 TYR A O 1
ATOM 723 N N . LEU A 1 89 ? 21.053 0.537 -33.444 1.00 90.50 89 LEU A N 1
ATOM 724 C CA . LEU A 1 89 ? 21.931 0.593 -34.609 1.00 90.50 89 LEU A CA 1
ATOM 725 C C . LEU A 1 89 ? 21.833 -0.652 -35.495 1.00 90.50 89 LEU A C 1
ATOM 727 O O . LEU A 1 89 ? 22.051 -0.535 -36.696 1.00 90.50 89 LEU A O 1
ATOM 731 N N . GLU A 1 90 ? 21.518 -1.814 -34.930 1.00 91.94 90 GLU A N 1
ATOM 732 C CA . GLU A 1 90 ? 21.384 -3.084 -35.644 1.00 91.94 90 GLU A CA 1
ATOM 733 C C . GLU A 1 90 ? 19.971 -3.269 -36.227 1.00 91.94 90 GLU A C 1
ATOM 735 O O . GLU A 1 90 ? 19.812 -3.506 -37.424 1.00 91.94 90 GLU A O 1
ATOM 740 N N . PHE A 1 91 ? 18.930 -3.096 -35.407 1.00 90.38 91 PHE A N 1
ATOM 741 C CA . PHE A 1 91 ? 17.543 -3.415 -35.767 1.00 90.38 91 PHE A CA 1
ATOM 742 C C . PHE A 1 91 ? 16.698 -2.191 -36.147 1.00 90.38 91 PHE A C 1
ATOM 744 O O . PHE A 1 91 ? 15.709 -2.323 -36.867 1.00 90.38 91 PHE A O 1
ATOM 751 N N . GLY A 1 92 ? 17.080 -0.988 -35.708 1.00 88.56 92 GLY A N 1
ATOM 752 C CA . GLY A 1 92 ? 16.353 0.254 -35.989 1.00 88.56 92 GLY A CA 1
ATOM 753 C C . GLY A 1 92 ? 15.105 0.494 -35.130 1.00 88.56 92 GLY A C 1
ATOM 754 O O . GLY A 1 92 ? 14.293 1.347 -35.501 1.00 88.56 92 GLY A O 1
ATOM 755 N N . ASP A 1 93 ? 14.937 -0.230 -34.016 1.00 88.38 93 ASP A N 1
ATOM 756 C CA . ASP A 1 93 ? 13.778 -0.102 -33.120 1.00 88.38 93 ASP A CA 1
ATOM 757 C C . ASP A 1 93 ? 13.855 1.163 -32.244 1.00 88.38 93 ASP A C 1
ATOM 759 O O . ASP A 1 93 ? 14.760 1.344 -31.427 1.00 88.38 93 ASP A O 1
ATOM 763 N N . GLU A 1 94 ? 12.872 2.050 -32.382 1.00 86.69 94 GLU A N 1
ATOM 764 C CA . GLU A 1 94 ? 12.804 3.319 -31.649 1.00 86.69 94 GLU A CA 1
ATOM 765 C C . GLU A 1 94 ? 12.720 3.152 -30.122 1.00 86.69 94 GLU A C 1
ATOM 767 O O . GLU A 1 94 ? 13.099 4.064 -29.381 1.00 86.69 94 GLU A O 1
ATOM 772 N N . ASN A 1 95 ? 12.228 2.017 -29.620 1.00 86.56 95 ASN A N 1
ATOM 773 C CA . ASN A 1 95 ? 12.169 1.751 -28.183 1.00 86.56 95 ASN A CA 1
ATOM 774 C C . ASN A 1 95 ? 13.567 1.563 -27.590 1.00 86.56 95 ASN A C 1
ATOM 776 O O . ASN A 1 95 ? 13.833 2.068 -26.498 1.00 86.56 95 ASN A O 1
ATOM 780 N N . ASP A 1 96 ? 14.476 0.930 -28.333 1.00 91.56 96 ASP A N 1
ATOM 781 C CA . ASP A 1 96 ? 15.878 0.784 -27.943 1.00 91.56 96 ASP A CA 1
ATOM 782 C C . ASP A 1 96 ? 16.588 2.153 -27.926 1.00 91.56 96 ASP A C 1
ATOM 784 O O . ASP A 1 96 ? 17.273 2.496 -26.960 1.00 91.56 96 ASP A O 1
ATOM 788 N N . LEU A 1 97 ? 16.321 3.030 -28.904 1.00 87.94 97 LEU A N 1
ATOM 789 C CA . LEU A 1 97 ? 16.848 4.402 -28.881 1.00 87.94 97 LEU A CA 1
ATOM 790 C C . LEU A 1 97 ? 16.328 5.211 -27.685 1.00 87.94 97 LEU A C 1
ATOM 792 O O . LEU A 1 97 ? 17.081 5.945 -27.039 1.00 87.94 97 LEU A O 1
ATOM 796 N N . ARG A 1 98 ? 15.032 5.093 -27.374 1.00 85.25 98 ARG A N 1
ATOM 797 C CA . ARG A 1 98 ? 14.427 5.745 -26.203 1.00 85.25 98 ARG A CA 1
ATOM 798 C C . ARG A 1 98 ? 15.060 5.246 -24.907 1.00 85.25 98 ARG A C 1
ATOM 800 O O . ARG A 1 98 ? 15.364 6.071 -24.046 1.00 85.25 98 ARG A O 1
ATOM 807 N N . ALA A 1 99 ? 15.299 3.941 -24.787 1.00 88.44 99 ALA A N 1
ATOM 808 C CA . ALA A 1 99 ? 15.960 3.349 -23.630 1.00 88.44 99 ALA A CA 1
ATOM 809 C C . ALA A 1 99 ? 17.405 3.856 -23.478 1.00 88.44 99 ALA A C 1
ATOM 811 O O . ALA A 1 99 ? 17.790 4.274 -22.385 1.00 88.44 99 ALA A O 1
ATOM 812 N N . TYR A 1 100 ? 18.175 3.941 -24.569 1.00 90.06 100 TYR A N 1
ATOM 813 C CA . TYR A 1 100 ? 19.516 4.538 -24.564 1.00 90.06 100 TYR A CA 1
ATOM 814 C C . TYR A 1 100 ? 19.510 6.007 -24.108 1.00 90.06 100 TYR A C 1
ATOM 816 O O . TYR A 1 100 ? 20.289 6.401 -23.233 1.00 90.06 100 TYR A O 1
ATOM 824 N N . ILE A 1 101 ? 18.612 6.826 -24.666 1.00 82.75 101 ILE A N 1
ATOM 825 C CA . ILE A 1 101 ? 18.480 8.243 -24.295 1.00 82.75 101 ILE A CA 1
ATOM 826 C C . ILE A 1 101 ? 18.119 8.382 -22.815 1.00 82.75 101 ILE A C 1
ATOM 828 O O . ILE A 1 101 ? 18.721 9.196 -22.117 1.00 82.75 101 ILE A O 1
ATOM 832 N N . LEU A 1 102 ? 17.158 7.589 -22.331 1.00 83.38 102 LEU A N 1
ATOM 833 C CA . LEU A 1 102 ? 16.750 7.599 -20.928 1.00 83.38 102 LEU A CA 1
ATOM 834 C C . LEU A 1 102 ? 17.941 7.264 -20.026 1.00 83.38 102 LEU A C 1
ATOM 836 O O . LEU A 1 102 ? 18.259 8.035 -19.129 1.00 83.38 102 LEU A O 1
ATOM 840 N N . ARG A 1 103 ? 18.653 6.171 -20.321 1.00 82.88 103 ARG A N 1
ATOM 841 C CA . ARG A 1 103 ? 19.797 5.706 -19.526 1.00 82.88 103 ARG A CA 1
ATOM 842 C C . ARG A 1 103 ? 20.948 6.712 -19.502 1.00 82.88 103 ARG A C 1
ATOM 844 O O . ARG A 1 103 ? 21.511 6.969 -18.444 1.00 82.88 103 ARG A O 1
ATOM 851 N N . THR A 1 104 ? 21.277 7.330 -20.635 1.00 81.81 104 THR A N 1
ATOM 852 C CA . THR A 1 104 ? 22.362 8.331 -20.723 1.00 81.81 104 THR A CA 1
ATOM 853 C C . THR A 1 104 ? 21.982 9.701 -20.168 1.00 81.81 104 THR A C 1
ATOM 855 O O . THR A 1 104 ? 22.852 10.486 -19.794 1.00 81.81 104 THR A O 1
ATOM 858 N N . ALA A 1 105 ? 20.690 10.013 -20.095 1.00 70.88 105 ALA A N 1
ATOM 859 C CA . ALA A 1 105 ? 20.188 11.183 -19.386 1.00 70.88 105 ALA A CA 1
ATOM 860 C C . ALA A 1 105 ? 20.244 11.032 -17.855 1.00 70.88 105 ALA A C 1
ATOM 862 O O . ALA A 1 105 ? 20.132 12.035 -17.150 1.00 70.88 105 ALA A O 1
ATOM 863 N N . THR A 1 106 ? 20.410 9.805 -17.353 1.00 65.31 106 THR A N 1
ATOM 864 C CA . THR A 1 106 ? 20.386 9.479 -15.919 1.00 65.31 106 THR A CA 1
ATOM 865 C C . THR A 1 106 ? 21.731 9.108 -15.314 1.00 65.31 106 THR A C 1
ATOM 867 O O . THR A 1 106 ? 21.786 8.921 -14.107 1.00 65.31 106 THR A O 1
ATOM 870 N N . LEU A 1 107 ? 22.807 8.998 -16.103 1.00 63.28 107 LEU A N 1
ATOM 871 C CA . LEU A 1 107 ? 24.109 8.529 -15.599 1.00 63.28 107 LEU A CA 1
ATOM 872 C C . LEU A 1 107 ? 24.669 9.399 -14.459 1.00 63.28 107 LEU A C 1
ATOM 874 O O . LEU A 1 107 ? 25.230 8.855 -13.515 1.00 63.28 107 LEU A O 1
ATOM 878 N N . ASP A 1 108 ? 24.452 10.715 -14.518 1.00 58.97 108 ASP A N 1
ATOM 879 C CA . ASP A 1 108 ? 24.974 11.681 -13.535 1.00 58.97 108 ASP A CA 1
ATOM 880 C C . ASP A 1 108 ? 23.901 12.182 -12.555 1.00 58.97 108 ASP A C 1
ATOM 882 O O . ASP A 1 108 ? 24.101 13.158 -11.829 1.00 58.97 108 ASP A O 1
ATOM 886 N N . VAL A 1 109 ? 22.713 11.571 -12.570 1.00 58.16 109 VAL A N 1
ATO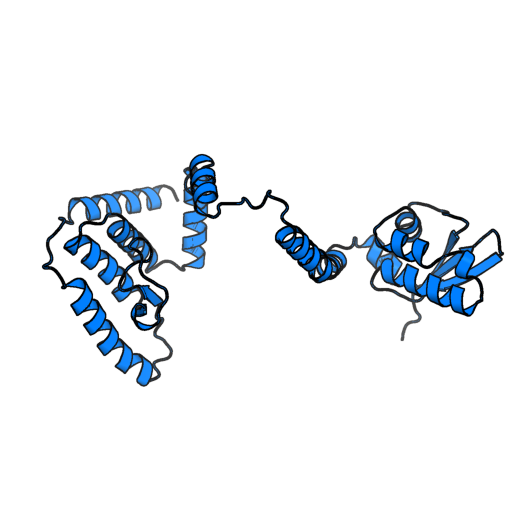M 887 C CA . VAL A 1 109 ? 21.571 12.032 -11.782 1.00 58.16 109 VAL A CA 1
ATOM 888 C C . VAL A 1 109 ? 21.162 10.918 -10.837 1.00 58.16 109 VAL A C 1
ATOM 890 O O . VAL A 1 109 ? 20.777 9.842 -11.283 1.00 58.16 109 VAL A O 1
ATOM 893 N N . ASP A 1 110 ? 21.191 11.201 -9.533 1.00 62.78 110 ASP A N 1
ATOM 894 C CA . ASP A 1 110 ? 20.589 10.332 -8.521 1.00 62.78 110 ASP A CA 1
ATOM 895 C C . ASP A 1 110 ? 19.196 9.879 -8.995 1.00 62.78 110 ASP A C 1
ATOM 897 O O . ASP A 1 110 ? 18.324 10.714 -9.259 1.00 62.78 110 ASP A O 1
ATOM 901 N N . LEU A 1 111 ? 18.999 8.563 -9.128 1.00 59.03 111 LEU A N 1
ATOM 902 C CA . LEU A 1 111 ? 17.795 7.958 -9.703 1.00 59.03 111 LEU A CA 1
ATOM 903 C C . LEU A 1 111 ? 16.529 8.363 -8.940 1.00 59.03 111 LEU A C 1
ATOM 905 O O . LEU A 1 111 ? 15.473 8.524 -9.554 1.00 59.03 111 LEU A O 1
ATOM 909 N N . SER A 1 112 ? 16.636 8.601 -7.627 1.00 62.22 112 SER A N 1
ATOM 910 C CA . SER A 1 112 ? 15.529 9.111 -6.811 1.00 62.22 112 SER A CA 1
ATOM 911 C C . SER A 1 112 ? 15.140 10.528 -7.241 1.00 62.22 112 SER A C 1
ATOM 913 O O . SER A 1 112 ? 13.966 10.814 -7.504 1.00 62.22 112 SER A O 1
ATOM 915 N N . SER A 1 113 ? 16.125 11.414 -7.406 1.00 65.56 113 SER A N 1
ATOM 916 C CA . SER A 1 113 ? 15.905 12.769 -7.917 1.00 65.56 113 SER A CA 1
ATOM 917 C C . SER A 1 113 ? 15.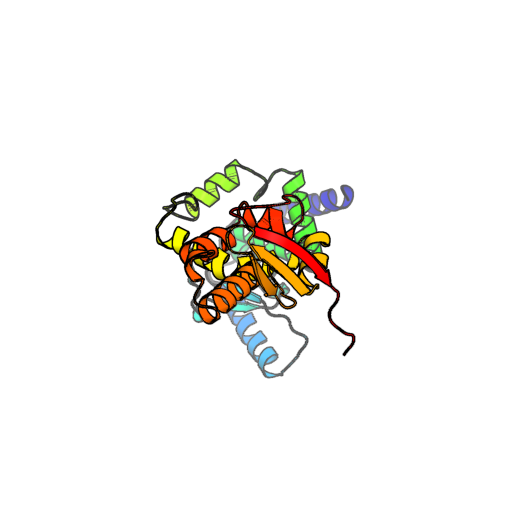435 12.794 -9.380 1.00 65.56 113 SER A C 1
ATOM 919 O O . SER A 1 113 ? 14.565 13.595 -9.728 1.00 65.56 113 SER A O 1
ATOM 921 N N . HIS A 1 114 ? 15.940 11.899 -10.235 1.00 65.44 114 HIS A N 1
ATOM 922 C CA . HIS A 1 114 ? 15.533 11.815 -11.635 1.00 65.44 114 HIS A CA 1
ATOM 923 C C . HIS A 1 114 ? 14.103 11.301 -11.783 1.00 65.44 114 HIS A C 1
ATOM 925 O O . HIS A 1 114 ? 13.314 11.908 -12.502 1.00 65.44 114 HIS A O 1
ATOM 931 N N . GLY A 1 115 ? 13.741 10.232 -11.068 1.00 72.62 115 GLY A N 1
ATOM 932 C CA . GLY A 1 115 ? 12.383 9.692 -11.074 1.00 72.62 115 GLY A CA 1
ATOM 933 C C . GLY A 1 115 ? 11.358 10.748 -10.660 1.00 72.62 115 GLY A C 1
ATOM 934 O O . GLY A 1 115 ? 10.350 10.932 -11.340 1.00 72.62 115 GLY A O 1
ATOM 935 N N . LYS A 1 116 ? 11.668 11.532 -9.617 1.00 72.94 116 LYS A N 1
ATOM 936 C CA . LYS A 1 116 ? 10.841 12.674 -9.191 1.00 72.94 116 LYS A CA 1
ATOM 937 C C . LYS A 1 116 ? 10.737 13.756 -10.271 1.00 72.94 116 LYS A C 1
ATOM 939 O O . LYS A 1 116 ? 9.640 14.240 -10.534 1.00 72.94 116 LYS A O 1
ATOM 944 N N . ARG A 1 117 ? 11.847 14.111 -10.931 1.00 68.81 117 ARG A N 1
ATOM 945 C CA . ARG A 1 117 ? 11.853 15.095 -12.033 1.00 68.81 117 ARG A CA 1
ATOM 946 C C . ARG A 1 117 ? 11.051 14.617 -13.242 1.00 68.81 117 ARG A C 1
ATOM 948 O O . ARG A 1 117 ? 10.311 15.408 -13.813 1.00 68.81 117 ARG A O 1
ATOM 955 N N . MET A 1 118 ? 11.169 13.346 -13.617 1.00 72.56 118 MET A N 1
ATOM 956 C CA . MET A 1 118 ? 10.414 12.768 -14.731 1.00 72.56 118 MET A CA 1
ATOM 957 C C . MET A 1 118 ? 8.926 12.659 -14.415 1.00 72.56 118 MET A C 1
ATOM 959 O O . MET A 1 118 ? 8.108 12.945 -15.284 1.00 72.56 118 MET A O 1
ATOM 963 N N . ALA A 1 119 ? 8.567 12.305 -13.179 1.00 75.56 119 ALA A N 1
ATOM 964 C CA . ALA A 1 119 ? 7.180 12.322 -12.729 1.00 75.56 119 ALA A CA 1
ATOM 965 C C . ALA A 1 119 ? 6.585 13.737 -12.809 1.00 75.56 119 ALA A C 1
ATOM 967 O O . ALA A 1 119 ? 5.491 13.914 -13.336 1.00 75.56 119 ALA A O 1
ATOM 968 N N . GLU A 1 120 ? 7.326 14.750 -12.354 1.00 71.50 120 GLU A N 1
ATOM 969 C CA . GLU A 1 120 ? 6.892 16.147 -12.423 1.00 71.50 120 GLU A CA 1
ATOM 970 C C . GLU A 1 120 ? 6.800 16.659 -13.869 1.00 71.50 120 GLU A C 1
ATOM 972 O O . GLU A 1 120 ? 5.819 17.300 -14.235 1.00 71.50 120 GLU A O 1
ATOM 977 N N . TYR A 1 121 ? 7.761 16.312 -14.730 1.00 75.44 121 TYR A N 1
ATOM 978 C CA . TYR A 1 121 ? 7.688 16.621 -16.159 1.00 75.44 121 TYR A CA 1
ATOM 979 C C . TYR A 1 121 ? 6.454 15.988 -16.807 1.00 75.44 121 TYR A C 1
ATOM 981 O O . TYR A 1 121 ? 5.671 16.689 -17.442 1.00 75.44 121 TYR A O 1
ATOM 989 N N . ASN A 1 122 ? 6.246 14.682 -16.614 1.00 80.19 122 ASN A N 1
ATOM 990 C CA . ASN A 1 122 ? 5.112 13.962 -17.190 1.00 80.19 122 ASN A CA 1
ATOM 991 C C . ASN A 1 122 ? 3.768 14.499 -16.678 1.00 80.19 122 ASN A C 1
ATOM 993 O O . ASN A 1 122 ? 2.808 14.531 -17.445 1.00 80.19 122 ASN A O 1
ATOM 997 N N . ARG A 1 123 ? 3.712 14.973 -15.426 1.00 80.94 123 ARG A N 1
ATOM 998 C CA . ARG A 1 123 ? 2.567 15.708 -14.875 1.00 80.94 123 ARG A CA 1
ATOM 999 C C . ARG A 1 123 ? 2.327 17.024 -15.614 1.00 80.94 123 ARG A C 1
ATOM 1001 O O . ARG A 1 123 ? 1.197 17.280 -16.010 1.00 80.94 123 ARG A O 1
ATOM 1008 N N . GLN A 1 124 ? 3.367 17.830 -15.829 1.00 77.69 124 GLN A N 1
ATOM 1009 C CA . GLN A 1 124 ? 3.260 19.125 -16.514 1.00 77.69 124 GLN A CA 1
ATOM 1010 C C . GLN A 1 124 ? 2.855 18.989 -17.984 1.00 77.69 124 GLN A C 1
ATOM 1012 O O . GLN A 1 124 ? 2.043 19.770 -18.468 1.00 77.69 124 GLN A O 1
ATOM 1017 N N . VAL A 1 125 ? 3.403 17.999 -18.693 1.00 78.12 125 VAL A N 1
ATOM 1018 C CA . VAL A 1 125 ? 3.063 17.754 -20.104 1.00 78.12 125 VAL A CA 1
ATOM 1019 C C . VAL A 1 125 ? 1.820 16.879 -20.288 1.00 78.12 125 VAL A C 1
ATOM 1021 O O . VAL A 1 125 ? 1.441 16.614 -21.424 1.00 78.12 125 VAL A O 1
ATOM 1024 N N . GLY A 1 126 ? 1.206 16.403 -19.198 1.00 83.75 126 GLY A N 1
ATOM 1025 C CA . GLY A 1 126 ? 0.018 15.549 -19.246 1.00 83.75 126 GLY A CA 1
ATOM 1026 C C . GLY A 1 126 ? 0.239 14.245 -20.015 1.00 83.75 126 GLY A C 1
ATOM 1027 O O . GLY A 1 126 ? -0.623 13.842 -20.788 1.00 83.75 126 GLY A O 1
ATOM 1028 N N . ASN A 1 127 ? 1.402 13.603 -19.850 1.00 82.25 127 ASN A N 1
ATOM 1029 C CA . ASN A 1 127 ? 1.769 12.356 -20.535 1.00 82.25 127 ASN A CA 1
ATOM 1030 C C . ASN A 1 127 ? 1.809 11.158 -19.579 1.00 82.25 127 ASN A C 1
ATOM 1032 O O . ASN A 1 127 ? 1.916 11.308 -18.364 1.00 82.25 127 ASN A O 1
ATOM 1036 N N . THR A 1 128 ? 1.821 9.937 -20.123 1.00 87.06 128 THR A N 1
ATOM 1037 C CA . THR A 1 128 ? 1.937 8.677 -19.358 1.00 87.06 128 THR A CA 1
ATOM 1038 C C . THR A 1 128 ? 0.837 8.536 -18.293 1.00 87.06 128 THR A C 1
ATOM 1040 O O . THR A 1 128 ? -0.342 8.618 -18.617 1.00 87.06 128 THR A O 1
ATOM 1043 N N . PHE A 1 129 ? 1.198 8.373 -17.017 1.00 84.31 129 PHE A N 1
ATOM 1044 C CA . PHE A 1 129 ? 0.275 8.284 -15.891 1.00 84.31 129 PHE A CA 1
ATOM 1045 C C . PHE A 1 129 ? -0.611 9.528 -15.727 1.00 84.31 129 PHE A C 1
ATOM 1047 O O . PHE A 1 129 ? -1.638 9.438 -15.077 1.00 84.31 129 PHE A O 1
ATOM 1054 N N . TRP A 1 130 ? -0.281 10.676 -16.323 1.00 87.94 130 TRP A N 1
ATOM 1055 C CA . TRP A 1 130 ? -1.112 11.889 -16.269 1.00 87.94 130 TRP A CA 1
ATOM 1056 C C . TRP A 1 130 ? -1.926 12.119 -17.549 1.00 87.94 130 TRP A C 1
ATOM 1058 O O . TRP A 1 130 ? -2.560 13.159 -17.689 1.00 87.94 130 TRP A O 1
ATOM 1068 N N . ASN A 1 131 ? -1.936 11.141 -18.459 1.00 89.69 131 ASN A N 1
ATOM 1069 C CA . ASN A 1 131 ? -2.760 11.124 -19.661 1.00 89.69 131 ASN A CA 1
ATOM 1070 C C . ASN A 1 131 ? -3.869 10.068 -19.509 1.00 89.69 131 ASN A C 1
ATOM 1072 O O . ASN A 1 131 ? -3.581 8.877 -19.373 1.00 89.69 131 ASN A O 1
ATOM 1076 N N . SER A 1 132 ? -5.134 10.491 -19.531 1.00 87.50 132 SER A N 1
ATOM 1077 C CA . SER A 1 132 ? -6.287 9.599 -19.339 1.00 87.50 132 SER A CA 1
ATOM 1078 C C . SER A 1 132 ? -6.451 8.567 -20.460 1.00 87.50 132 SER A C 1
ATOM 1080 O O . SER A 1 132 ? -6.842 7.430 -20.192 1.00 87.50 132 SER A O 1
ATOM 1082 N N . GLU A 1 133 ? -6.115 8.925 -21.699 1.00 89.25 133 GLU A N 1
ATOM 1083 C CA . GLU A 1 133 ? -6.164 8.027 -22.855 1.00 89.25 133 GLU A CA 1
ATOM 1084 C C . GLU A 1 133 ? -5.103 6.930 -22.731 1.00 89.25 133 GLU A C 1
ATOM 1086 O O . GLU A 1 133 ? -5.429 5.745 -22.794 1.00 89.25 133 GLU A O 1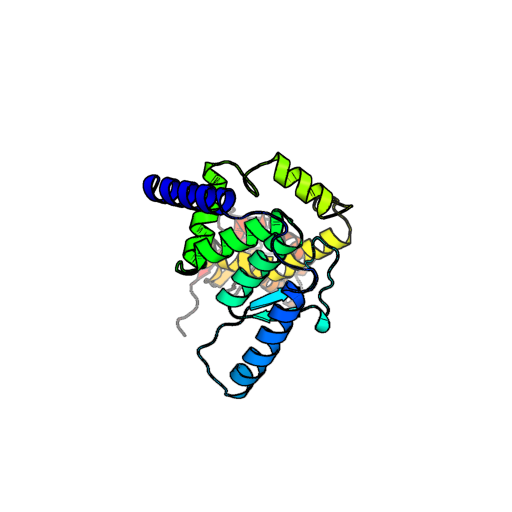
ATOM 1091 N N . PHE A 1 134 ? -3.862 7.306 -22.407 1.00 86.31 134 PHE A N 1
ATOM 1092 C CA . PHE A 1 134 ? -2.792 6.346 -22.133 1.00 86.31 134 PHE A CA 1
ATOM 1093 C C . PHE A 1 134 ? -3.145 5.409 -20.969 1.00 86.31 134 PHE A C 1
ATOM 1095 O O . PHE A 1 134 ? -2.956 4.198 -21.080 1.00 86.31 134 PHE A O 1
ATOM 1102 N N . GLN A 1 135 ? -3.678 5.934 -19.857 1.00 84.88 135 GLN A N 1
ATOM 1103 C CA . GLN A 1 135 ? -4.132 5.101 -18.735 1.00 84.88 135 GLN A CA 1
ATOM 1104 C C . GLN A 1 135 ? -5.211 4.101 -19.169 1.00 84.88 135 GLN A C 1
ATOM 1106 O O . GLN A 1 135 ? -5.156 2.935 -18.779 1.00 84.88 135 GLN A O 1
ATOM 1111 N N . SER A 1 136 ? -6.165 4.536 -19.996 1.00 85.12 136 SER A N 1
ATOM 1112 C CA . SER A 1 136 ? -7.219 3.679 -20.545 1.00 85.12 136 SER A CA 1
ATOM 1113 C C . SER A 1 136 ? -6.639 2.565 -21.418 1.00 85.12 136 SER A C 1
ATOM 1115 O O . SER A 1 136 ? -6.977 1.395 -21.235 1.00 85.12 136 SER A O 1
ATOM 1117 N N . GLU A 1 137 ? -5.706 2.885 -22.319 1.00 84.88 137 GLU A N 1
ATOM 1118 C CA . GLU A 1 137 ? -5.023 1.893 -23.155 1.00 84.88 137 GLU A CA 1
ATOM 1119 C C . GLU A 1 137 ? -4.221 0.879 -22.337 1.00 84.88 137 GLU A C 1
ATOM 1121 O O . GLU A 1 137 ? -4.316 -0.325 -22.582 1.00 84.88 137 GLU A O 1
ATOM 1126 N N . GLN A 1 138 ? -3.438 1.342 -21.359 1.00 81.19 138 GLN A N 1
ATOM 1127 C CA . GLN A 1 138 ? -2.683 0.449 -20.478 1.00 81.19 138 GLN A CA 1
ATOM 1128 C C . GLN A 1 138 ? -3.621 -0.402 -19.617 1.00 81.19 138 GLN A C 1
ATOM 1130 O O . GLN A 1 138 ? -3.363 -1.587 -19.433 1.00 81.19 138 GLN A O 1
ATOM 1135 N N . GLY A 1 139 ? -4.745 0.156 -19.159 1.00 77.62 139 GLY A N 1
ATOM 1136 C CA . GLY A 1 139 ? -5.786 -0.580 -18.444 1.00 77.62 139 GLY A CA 1
ATOM 1137 C C . GLY A 1 139 ? -6.408 -1.695 -19.288 1.00 77.62 139 GLY A C 1
ATOM 1138 O O . GLY A 1 139 ? -6.588 -2.804 -18.791 1.00 77.62 139 GLY A O 1
ATOM 1139 N N . LYS A 1 140 ? -6.654 -1.441 -20.581 1.00 78.06 140 LYS A N 1
ATOM 1140 C CA . LYS A 1 140 ? -7.132 -2.455 -21.540 1.00 78.06 140 LYS A CA 1
ATOM 1141 C C . LYS A 1 140 ? -6.094 -3.555 -21.794 1.00 78.06 140 LYS A C 1
ATOM 1143 O O . LYS A 1 140 ? -6.470 -4.710 -21.960 1.00 78.06 140 LYS A O 1
ATOM 1148 N N . LYS A 1 141 ? -4.800 -3.212 -21.813 1.00 76.38 141 LYS A N 1
ATOM 1149 C CA . LYS A 1 141 ? -3.690 -4.173 -21.980 1.00 76.38 141 LYS A CA 1
ATOM 1150 C C . LYS A 1 141 ? -3.429 -5.001 -20.717 1.00 76.38 141 LYS A C 1
ATOM 1152 O O . LYS A 1 141 ? -3.059 -6.165 -20.819 1.00 76.38 141 LYS A O 1
ATOM 1157 N N . GLY A 1 142 ? -3.608 -4.399 -19.541 1.00 65.56 142 GLY A N 1
ATOM 1158 C CA . GLY A 1 142 ? -3.243 -4.968 -18.242 1.00 65.56 142 GLY A CA 1
ATOM 1159 C C . GLY A 1 142 ? -4.180 -6.053 -17.702 1.00 65.56 142 GLY A C 1
ATOM 1160 O O . GLY A 1 142 ? -3.800 -6.746 -16.761 1.00 65.56 142 GLY A O 1
ATOM 1161 N N . GLY A 1 143 ? -5.373 -6.256 -18.273 1.00 60.69 143 GLY A N 1
ATOM 1162 C CA . GLY A 1 143 ? -6.213 -7.394 -17.895 1.00 60.69 143 GLY A CA 1
ATOM 1163 C C . GLY A 1 143 ? -7.543 -7.493 -18.643 1.00 60.69 143 GLY A C 1
ATOM 1164 O O . GLY A 1 143 ? -8.230 -6.499 -18.846 1.00 60.69 143 GLY A O 1
ATOM 1165 N N . GLN A 1 144 ? -7.955 -8.724 -18.973 1.00 59.62 144 GLN A N 1
ATOM 1166 C CA . GLN A 1 144 ? -9.291 -9.027 -19.517 1.00 59.62 144 GLN A CA 1
ATOM 1167 C C . GLN A 1 144 ? -10.435 -8.703 -18.534 1.00 59.62 144 GLN A C 1
ATOM 1169 O O . GLN A 1 144 ? -11.582 -8.546 -18.945 1.00 59.62 144 GLN A O 1
ATOM 1174 N N . LYS A 1 145 ? -10.140 -8.605 -17.230 1.00 60.22 145 LYS A N 1
ATOM 1175 C CA . LYS A 1 145 ? -11.080 -8.212 -16.172 1.00 60.22 145 LYS A CA 1
ATOM 1176 C C . LYS A 1 145 ? -10.465 -7.069 -15.373 1.00 60.22 145 LYS A C 1
ATOM 1178 O O . LYS A 1 145 ? -9.469 -7.265 -14.683 1.00 60.22 145 LYS A O 1
ATOM 1183 N N . GLY A 1 146 ? -11.045 -5.876 -15.484 1.00 62.53 146 GLY A N 1
ATOM 1184 C CA . GLY A 1 146 ? -10.578 -4.694 -14.761 1.00 62.53 146 GLY A CA 1
ATOM 1185 C C . GLY A 1 146 ? -10.631 -4.864 -13.237 1.00 62.53 146 GLY A C 1
ATOM 1186 O O . GLY A 1 146 ? -11.363 -5.700 -12.701 1.00 62.53 146 GLY A O 1
ATOM 1187 N N . GLY A 1 147 ? -9.879 -4.025 -12.517 1.00 64.12 147 GLY A N 1
ATOM 1188 C CA . GLY A 1 147 ? -9.873 -3.982 -11.045 1.00 64.12 147 GLY A CA 1
ATOM 1189 C C . GLY A 1 147 ? -11.251 -3.736 -10.409 1.00 64.12 147 GLY A C 1
ATOM 1190 O O . GLY A 1 147 ? -11.462 -4.069 -9.249 1.00 64.12 147 GLY A O 1
ATOM 1191 N N . SER A 1 148 ? -12.206 -3.210 -11.179 1.00 64.31 148 SER A N 1
ATOM 1192 C CA . SER A 1 148 ? -13.596 -2.953 -10.787 1.00 64.31 148 SER A CA 1
ATOM 1193 C C . SER A 1 148 ? -14.544 -4.143 -10.979 1.00 64.31 148 SER A C 1
ATOM 1195 O O . SER A 1 148 ? -15.726 -4.030 -10.668 1.00 64.31 148 SER A O 1
ATOM 1197 N N . ALA A 1 149 ? -14.060 -5.285 -11.477 1.00 73.31 149 ALA A N 1
ATOM 1198 C CA . ALA A 1 149 ? -14.899 -6.451 -11.752 1.00 73.31 149 ALA A CA 1
ATOM 1199 C C . ALA A 1 149 ? -15.478 -7.117 -10.486 1.00 73.31 149 ALA A C 1
ATOM 1201 O O . ALA A 1 149 ? -16.342 -7.982 -10.614 1.00 73.31 149 ALA A O 1
ATOM 1202 N N . ASN A 1 150 ? -15.014 -6.734 -9.285 1.00 74.00 150 ASN A N 1
ATOM 1203 C CA . ASN A 1 150 ? -15.472 -7.261 -7.993 1.00 74.00 150 ASN A CA 1
ATOM 1204 C C . ASN A 1 150 ? -15.521 -8.795 -7.954 1.00 74.00 150 ASN A C 1
ATOM 1206 O O . ASN A 1 150 ? -16.429 -9.397 -7.382 1.00 74.00 150 ASN A O 1
ATOM 1210 N N . THR A 1 151 ? -14.534 -9.438 -8.575 1.00 83.44 151 THR A N 1
ATOM 1211 C CA . THR A 1 151 ? -14.437 -10.900 -8.569 1.00 83.44 151 THR A CA 1
ATOM 1212 C C . THR A 1 151 ? -14.286 -11.426 -7.136 1.00 83.44 151 THR A C 1
ATOM 1214 O O . THR A 1 151 ? -13.743 -10.713 -6.286 1.00 83.44 151 THR A O 1
ATOM 1217 N N . PRO A 1 152 ? -14.683 -12.679 -6.847 1.00 84.38 152 PRO A N 1
ATOM 1218 C CA . PRO A 1 152 ? -14.506 -13.265 -5.517 1.00 84.38 152 PRO A CA 1
ATOM 1219 C C . PRO A 1 152 ? -13.060 -13.176 -5.005 1.00 84.38 152 PRO A C 1
ATOM 1221 O O . PRO A 1 152 ? -12.839 -12.818 -3.855 1.00 84.38 152 PRO A O 1
ATOM 1224 N N . LEU A 1 153 ? -12.069 -13.386 -5.882 1.00 80.38 153 LEU A N 1
ATOM 1225 C CA . LEU A 1 153 ? -10.646 -13.239 -5.547 1.00 80.38 153 LEU A CA 1
ATOM 1226 C C . LEU A 1 153 ? -10.262 -11.796 -5.183 1.00 80.38 153 LEU A C 1
ATOM 1228 O O . LEU A 1 153 ? -9.480 -11.581 -4.261 1.00 80.38 153 LEU A O 1
ATOM 1232 N N . GLN A 1 154 ? -10.813 -10.795 -5.878 1.00 81.50 154 GLN A N 1
ATOM 1233 C CA . GLN A 1 154 ? -10.600 -9.383 -5.536 1.00 81.50 154 GLN A CA 1
ATOM 1234 C C . GLN A 1 154 ? -11.258 -9.030 -4.198 1.00 81.50 154 GLN A C 1
ATOM 1236 O O . GLN A 1 154 ? -10.637 -8.363 -3.375 1.00 81.50 154 GLN A O 1
ATOM 1241 N N . GLN A 1 155 ? -12.483 -9.506 -3.951 1.00 84.31 155 GLN A N 1
ATOM 1242 C CA . GLN A 1 155 ? -13.163 -9.317 -2.667 1.00 84.31 155 GLN A CA 1
ATOM 1243 C C . GLN A 1 155 ? -12.382 -9.964 -1.523 1.00 84.31 155 GLN A C 1
ATOM 1245 O O . GLN A 1 155 ? -12.211 -9.353 -0.469 1.00 84.31 155 GLN A O 1
ATOM 1250 N N . GLU A 1 156 ? -11.855 -11.166 -1.741 1.00 85.25 156 GLU A N 1
ATOM 1251 C CA . GLU A 1 156 ? -11.011 -11.853 -0.774 1.00 85.25 156 GLU A CA 1
ATOM 1252 C C . GLU A 1 156 ? -9.709 -11.081 -0.525 1.00 85.25 156 GLU A C 1
ATOM 1254 O O . GLU A 1 156 ? -9.338 -10.858 0.626 1.00 85.25 156 GLU A O 1
ATOM 1259 N N . ALA A 1 157 ? -9.042 -10.595 -1.575 1.00 83.62 157 ALA A N 1
ATOM 1260 C CA . ALA A 1 157 ? -7.847 -9.768 -1.443 1.00 83.62 157 ALA A CA 1
ATOM 1261 C C . ALA A 1 157 ? -8.129 -8.469 -0.664 1.00 83.62 157 ALA A C 1
ATOM 1263 O O . ALA A 1 157 ? -7.395 -8.145 0.270 1.00 83.62 157 ALA A O 1
ATOM 1264 N N . HIS A 1 158 ? -9.219 -7.759 -0.978 1.00 81.69 158 HIS A N 1
ATOM 1265 C CA . HIS A 1 158 ? -9.654 -6.573 -0.234 1.00 81.69 158 HIS A CA 1
ATOM 1266 C C . HIS A 1 158 ? -9.970 -6.905 1.228 1.00 81.69 158 HIS A C 1
ATOM 1268 O O . HIS A 1 158 ? -9.573 -6.166 2.128 1.00 81.69 158 HIS A O 1
ATOM 1274 N N . SER A 1 159 ? -10.624 -8.042 1.480 1.00 84.00 159 SER A N 1
ATOM 1275 C CA . SER A 1 159 ? -10.914 -8.524 2.831 1.00 84.00 159 SER A CA 1
ATOM 1276 C C . SER A 1 159 ? -9.632 -8.828 3.611 1.00 84.00 159 SER A C 1
ATOM 1278 O O . SER A 1 159 ? -9.495 -8.397 4.755 1.00 84.00 159 SER A O 1
ATOM 1280 N N . ARG A 1 160 ? -8.641 -9.487 2.997 1.00 84.31 160 ARG A N 1
ATOM 1281 C CA . ARG A 1 160 ? -7.326 -9.741 3.614 1.00 84.31 160 ARG A CA 1
ATOM 1282 C C . ARG A 1 160 ? -6.590 -8.445 3.940 1.00 84.31 160 ARG A C 1
ATOM 1284 O O . ARG A 1 160 ? -5.994 -8.337 5.007 1.00 84.31 160 ARG A O 1
ATOM 1291 N N . VAL A 1 161 ? -6.637 -7.454 3.049 1.00 79.00 161 VAL A N 1
ATOM 1292 C CA . VAL A 1 161 ? -6.035 -6.138 3.312 1.00 79.00 161 VAL A CA 1
ATOM 1293 C C . VAL A 1 161 ? -6.749 -5.453 4.476 1.00 79.00 161 VAL A C 1
ATOM 1295 O O . VAL A 1 161 ? -6.087 -4.992 5.403 1.00 79.00 161 VAL A O 1
ATOM 1298 N N . GLY A 1 162 ? -8.083 -5.448 4.481 1.00 76.81 162 GLY A N 1
ATOM 1299 C CA . GLY A 1 162 ? -8.883 -4.865 5.556 1.00 76.81 162 GLY A CA 1
ATOM 1300 C C . GLY A 1 162 ? -8.667 -5.546 6.909 1.00 76.81 162 GLY A C 1
ATOM 1301 O O . GLY A 1 162 ? -8.535 -4.863 7.917 1.00 76.81 162 GLY A O 1
ATOM 1302 N N . THR A 1 163 ? -8.568 -6.876 6.945 1.00 77.81 163 THR A N 1
ATOM 1303 C CA . THR A 1 163 ? -8.361 -7.632 8.191 1.00 77.81 163 THR A CA 1
ATOM 1304 C C . THR A 1 163 ? -6.931 -7.529 8.711 1.00 77.81 163 THR A C 1
ATOM 1306 O O . THR A 1 163 ? -6.740 -7.398 9.916 1.00 77.81 163 THR A O 1
ATOM 1309 N N . LYS A 1 164 ? -5.924 -7.546 7.829 1.00 80.19 164 LYS A N 1
ATOM 1310 C CA . LYS A 1 164 ? -4.511 -7.463 8.223 1.00 80.19 164 LYS A CA 1
ATOM 1311 C C . LYS A 1 164 ? -4.076 -6.038 8.558 1.00 80.19 164 LYS A C 1
ATOM 1313 O O . LYS A 1 164 ? -3.455 -5.813 9.591 1.00 80.19 164 LYS A O 1
ATOM 1318 N N . TRP A 1 165 ? -4.370 -5.086 7.676 1.00 75.88 165 TRP A N 1
ATOM 1319 C CA . TRP A 1 165 ? -3.851 -3.719 7.769 1.00 75.88 165 TRP A CA 1
ATOM 1320 C C . TRP A 1 165 ? -4.847 -2.742 8.381 1.00 75.88 165 TRP A C 1
ATOM 1322 O O . TRP A 1 165 ? -4.422 -1.770 8.997 1.00 75.88 165 TRP A O 1
ATOM 1332 N N . GLY A 1 166 ? -6.152 -3.002 8.273 1.00 78.88 166 GLY A N 1
ATOM 1333 C CA . GLY A 1 166 ? -7.184 -2.146 8.861 1.00 78.88 166 GLY A CA 1
ATOM 1334 C C . GLY A 1 166 ? -7.003 -1.911 10.366 1.00 78.88 166 GLY A C 1
ATOM 1335 O O . GLY A 1 166 ? -7.065 -0.756 10.780 1.00 78.88 166 GLY A O 1
ATOM 1336 N N . PRO A 1 167 ? -6.708 -2.936 11.191 1.00 75.62 167 PRO A N 1
ATOM 1337 C CA . PRO A 1 167 ? -6.432 -2.729 12.612 1.00 75.62 167 PRO A CA 1
ATOM 1338 C C . PRO A 1 167 ? -5.184 -1.878 12.871 1.00 75.62 167 PRO A C 1
ATOM 1340 O O . PRO A 1 167 ? -5.218 -1.001 13.728 1.00 75.62 167 PRO A O 1
ATOM 1343 N N . ILE A 1 168 ? -4.106 -2.104 12.112 1.00 76.00 168 ILE A N 1
ATOM 1344 C CA . ILE A 1 168 ? -2.819 -1.405 12.271 1.00 76.00 168 ILE A CA 1
ATOM 1345 C C . ILE A 1 168 ? -2.974 0.074 11.910 1.00 76.00 168 ILE A C 1
ATOM 1347 O O . ILE A 1 168 ? -2.731 0.957 12.727 1.00 76.00 168 ILE A O 1
ATOM 1351 N N . VAL A 1 169 ? -3.471 0.340 10.702 1.00 73.00 169 VAL A N 1
ATOM 1352 C CA . VAL A 1 169 ? -3.710 1.696 10.200 1.00 73.00 169 VAL A CA 1
ATOM 1353 C C . VAL A 1 169 ? -4.784 2.390 11.041 1.00 73.00 169 VAL A C 1
ATOM 1355 O O . VAL A 1 169 ? -4.700 3.588 11.298 1.00 73.00 169 VAL A O 1
ATOM 1358 N N . GLY A 1 170 ? -5.789 1.644 11.503 1.00 79.75 170 GLY A N 1
ATOM 1359 C CA . GLY A 1 170 ? -6.841 2.145 12.378 1.00 79.75 170 GLY A CA 1
ATOM 1360 C C . GLY A 1 170 ? -6.327 2.573 13.749 1.00 79.75 170 GLY A C 1
ATOM 1361 O O . GLY A 1 170 ? -6.813 3.575 14.259 1.00 79.75 170 GLY A O 1
ATOM 1362 N N . LEU A 1 171 ? -5.350 1.856 14.319 1.00 80.06 171 LEU A N 1
ATOM 1363 C CA . LEU A 1 171 ? -4.659 2.210 15.565 1.00 80.06 171 LEU A CA 1
ATOM 1364 C C . LEU A 1 171 ? -3.851 3.506 15.417 1.00 80.06 171 LEU A C 1
ATOM 1366 O O . LEU A 1 171 ? -4.002 4.412 16.234 1.00 80.06 171 LEU A O 1
ATOM 1370 N N . GLU A 1 172 ? -3.046 3.619 14.359 1.00 81.69 172 GLU A N 1
ATOM 1371 C CA . GLU A 1 172 ? -2.224 4.810 14.094 1.00 81.69 172 GLU A CA 1
ATOM 1372 C C . GLU A 1 172 ? -3.077 6.058 13.826 1.00 81.69 172 GLU A C 1
ATOM 1374 O O . GLU A 1 172 ? -2.764 7.152 14.296 1.00 81.69 172 GLU A O 1
ATOM 1379 N N . ASN A 1 173 ? -4.201 5.885 13.125 1.00 83.69 173 ASN A N 1
ATOM 1380 C CA . ASN A 1 173 ? -5.111 6.973 12.772 1.00 83.69 173 ASN A CA 1
ATOM 1381 C C . ASN A 1 173 ? -6.208 7.234 13.818 1.00 83.69 173 ASN A C 1
ATOM 1383 O O . ASN A 1 173 ? -7.146 7.989 13.544 1.00 83.69 173 ASN A O 1
ATOM 1387 N N . GLN A 1 174 ? -6.136 6.642 15.017 1.00 86.62 174 GLN A N 1
ATOM 1388 C CA . GLN A 1 174 ? -7.080 6.999 16.077 1.00 86.62 174 GLN A CA 1
ATOM 1389 C C . GLN A 1 174 ? -6.915 8.474 16.458 1.00 86.62 174 GLN A C 1
ATOM 1391 O O . GLN A 1 174 ? -5.798 8.971 16.646 1.00 86.62 174 GLN A O 1
ATOM 1396 N N . SER A 1 175 ? -8.036 9.179 16.633 1.00 91.19 175 SER A N 1
ATOM 1397 C CA . SER A 1 175 ? -8.004 10.550 17.142 1.00 91.19 175 SER A CA 1
ATOM 1398 C C . SER A 1 175 ? -7.366 10.587 18.531 1.00 91.19 175 SER A C 1
ATOM 1400 O O . SER A 1 175 ? -7.553 9.664 19.325 1.00 91.19 175 SER A O 1
ATOM 1402 N N . GLN A 1 176 ? -6.634 11.662 18.835 1.00 92.62 176 GLN A N 1
ATOM 1403 C CA . GLN A 1 176 ? -5.983 11.817 20.138 1.00 92.62 176 GLN A CA 1
ATOM 1404 C C . GLN A 1 176 ? -7.000 11.697 21.281 1.00 92.62 176 GLN A C 1
ATOM 1406 O O . GLN A 1 176 ? -6.820 10.880 22.170 1.00 92.62 176 GLN A O 1
ATOM 1411 N N . ALA A 1 177 ? -8.155 12.358 21.151 1.00 93.44 177 ALA A N 1
ATOM 1412 C CA . ALA A 1 177 ? -9.239 12.261 22.127 1.00 93.44 177 ALA A CA 1
ATOM 1413 C C . ALA A 1 177 ? -9.734 10.822 22.374 1.00 93.44 177 ALA A C 1
ATOM 1415 O O . ALA A 1 177 ? -10.134 10.499 23.485 1.00 93.44 177 ALA A O 1
ATOM 1416 N N . LEU A 1 178 ? -9.741 9.943 21.361 1.00 93.75 178 LEU A N 1
ATOM 1417 C CA . LEU A 1 178 ? -10.107 8.541 21.580 1.00 93.75 178 LEU A CA 1
ATOM 1418 C C . LEU A 1 178 ? -8.991 7.797 22.318 1.00 93.75 178 LEU A C 1
ATOM 1420 O O . LEU A 1 178 ? -9.293 7.027 23.224 1.00 93.75 178 LEU A O 1
ATOM 1424 N N . ARG A 1 179 ? -7.727 8.046 21.959 1.00 94.62 179 ARG A N 1
ATOM 1425 C CA . ARG A 1 179 ? -6.567 7.471 22.654 1.00 94.62 179 ARG A CA 1
ATOM 1426 C C . ARG A 1 179 ? -6.543 7.868 24.129 1.00 94.62 179 ARG A C 1
ATOM 1428 O O . ARG A 1 179 ? -6.347 6.998 24.968 1.00 94.62 179 ARG A O 1
ATOM 1435 N N . ASP A 1 180 ? -6.838 9.129 24.431 1.00 94.50 180 ASP A N 1
ATOM 1436 C CA . ASP A 1 180 ? -6.894 9.654 25.800 1.00 94.50 180 ASP A CA 1
ATOM 1437 C C . ASP A 1 180 ? -8.013 9.004 26.629 1.00 94.50 180 ASP A C 1
ATOM 1439 O O . ASP A 1 180 ? -7.872 8.811 27.829 1.00 94.50 180 ASP A O 1
ATOM 1443 N N . VAL A 1 181 ? -9.137 8.642 26.003 1.00 95.88 181 VAL A N 1
ATOM 1444 C CA . VAL A 1 181 ? -10.208 7.905 26.694 1.00 95.88 181 VAL A CA 1
ATOM 1445 C C . VAL A 1 181 ? -9.835 6.440 26.894 1.00 95.88 181 VAL A C 1
ATOM 1447 O O . VAL A 1 181 ? -10.130 5.859 27.934 1.00 95.88 181 VAL A O 1
ATOM 1450 N N . LEU A 1 182 ? -9.214 5.823 25.890 1.00 95.81 182 LEU A N 1
ATOM 1451 C CA . LEU A 1 182 ? -8.831 4.416 25.936 1.00 95.81 182 LEU A CA 1
ATOM 1452 C C . LEU A 1 182 ? -7.679 4.151 26.921 1.00 95.81 182 LEU A C 1
ATOM 1454 O O . LEU A 1 182 ? -7.589 3.041 27.442 1.00 95.81 182 LEU A O 1
ATOM 1458 N N . SER A 1 183 ? -6.863 5.167 27.229 1.00 95.88 183 SER A N 1
ATOM 1459 C CA . SER A 1 183 ? -5.815 5.126 28.259 1.00 95.88 183 SER A CA 1
ATOM 1460 C C . SER A 1 183 ? -6.340 5.215 29.701 1.00 95.88 183 SER A C 1
ATOM 1462 O O . SER A 1 183 ? -5.547 5.159 30.640 1.00 95.88 183 SER A O 1
ATOM 1464 N N . GLN A 1 184 ? -7.658 5.324 29.896 1.00 97.00 184 GLN A N 1
ATOM 1465 C CA . GLN A 1 184 ? -8.309 5.409 31.204 1.00 97.00 184 GLN A CA 1
ATOM 1466 C C . GLN A 1 184 ? -9.056 4.114 31.547 1.00 97.00 184 GLN A C 1
ATOM 1468 O O . GLN A 1 184 ? -9.592 3.422 30.680 1.00 97.00 184 GLN A O 1
ATOM 1473 N N . ILE A 1 185 ? -9.148 3.814 32.842 1.00 97.88 185 ILE A N 1
ATOM 1474 C CA . ILE A 1 185 ? -10.072 2.817 33.383 1.00 97.88 185 ILE A CA 1
ATOM 1475 C C . ILE A 1 185 ? -11.487 3.391 33.278 1.00 97.88 185 ILE A C 1
ATOM 1477 O O . ILE A 1 185 ? -11.753 4.493 33.759 1.00 97.88 185 ILE A O 1
ATOM 1481 N N . MET A 1 186 ? -12.406 2.647 32.663 1.00 98.12 186 MET A N 1
ATOM 1482 C CA . MET A 1 186 ? -13.789 3.081 32.438 1.00 98.12 186 MET A CA 1
ATOM 1483 C C . MET A 1 186 ? -14.760 2.282 33.300 1.00 98.12 186 MET A C 1
ATOM 1485 O O . MET A 1 186 ? -14.705 1.056 33.311 1.00 98.12 186 MET A O 1
ATOM 1489 N N . VAL A 1 187 ? -15.714 2.944 33.956 1.00 98.19 187 VAL A N 1
ATOM 1490 C CA . VAL A 1 187 ? -16.789 2.253 34.687 1.00 98.19 187 VAL A CA 1
ATOM 1491 C C . VAL A 1 187 ? -18.087 2.343 33.894 1.00 98.19 187 VAL A C 1
ATOM 1493 O O . VAL A 1 187 ? -18.728 3.394 33.819 1.00 98.19 187 VAL A O 1
ATOM 1496 N N . PHE A 1 188 ? -18.475 1.220 33.297 1.00 98.31 188 PHE A N 1
ATOM 1497 C CA . PHE A 1 188 ? -19.760 1.060 32.632 1.00 98.31 188 PHE A CA 1
ATOM 1498 C C . PHE A 1 188 ? -20.847 0.785 33.666 1.00 98.31 188 PHE A C 1
ATOM 1500 O O . PHE A 1 188 ? -20.661 -0.007 34.586 1.00 98.31 188 PHE A O 1
ATOM 1507 N N . TYR A 1 189 ? -21.997 1.422 33.492 1.00 98.38 189 TYR A N 1
ATOM 1508 C CA . TYR A 1 189 ? -23.177 1.254 34.326 1.00 98.38 189 TYR A CA 1
ATOM 1509 C C . TYR A 1 189 ? -24.383 0.925 33.457 1.00 98.38 189 TYR A C 1
ATOM 1511 O O . TYR A 1 189 ? -24.666 1.670 32.516 1.00 98.38 189 TYR A O 1
ATOM 1519 N N . HIS A 1 190 ? -25.083 -0.161 33.779 1.00 98.50 190 HIS A N 1
ATOM 1520 C CA . HIS A 1 190 ? -26.355 -0.515 33.165 1.00 98.50 190 HIS A CA 1
ATOM 1521 C C . HIS A 1 190 ? -27.507 -0.165 34.105 1.00 98.50 190 HIS A C 1
ATOM 1523 O O . HIS A 1 190 ? -27.669 -0.786 35.156 1.00 98.50 190 HIS A O 1
ATOM 1529 N N . GLU A 1 191 ? -28.327 0.807 33.711 1.00 97.44 191 GLU A N 1
ATOM 1530 C CA . GLU A 1 191 ? -29.393 1.357 34.555 1.00 97.44 191 GLU A CA 1
ATOM 1531 C C . GLU A 1 191 ? -30.490 0.337 34.871 1.00 97.44 191 GLU A C 1
ATOM 1533 O O . GLU A 1 191 ? -30.895 0.221 36.022 1.00 97.44 191 GLU A O 1
ATOM 1538 N N . GLY A 1 192 ? -30.924 -0.449 33.880 1.00 97.00 192 GLY A N 1
ATOM 1539 C CA . GLY A 1 192 ? -32.050 -1.376 34.045 1.00 97.00 192 GLY A CA 1
ATOM 1540 C C . GLY A 1 192 ? -31.799 -2.517 35.034 1.00 97.00 192 GLY A C 1
ATOM 1541 O O . GLY A 1 192 ? -32.748 -3.104 35.535 1.00 97.00 192 GLY A O 1
ATOM 1542 N N . GLU A 1 193 ? -30.535 -2.818 35.341 1.00 97.62 193 GLU A N 1
ATOM 1543 C CA . GLU A 1 193 ? -30.172 -3.903 36.265 1.00 97.62 193 GLU A CA 1
ATOM 1544 C C . GLU A 1 193 ? -29.221 -3.471 37.383 1.00 97.62 193 GLU A C 1
ATOM 1546 O O . GLU A 1 193 ? -28.720 -4.316 38.126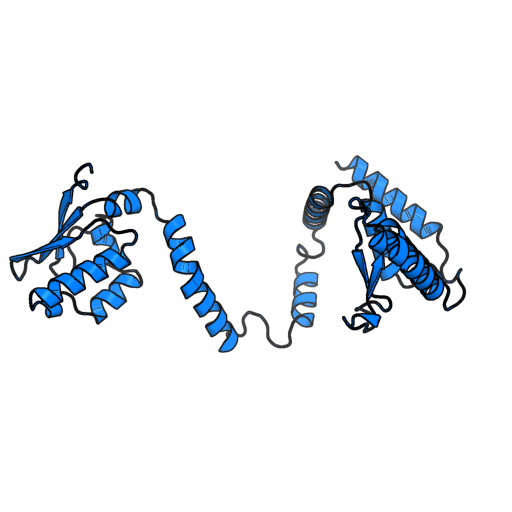 1.00 97.62 193 GLU A O 1
ATOM 1551 N N . ASN A 1 194 ? -28.946 -2.168 37.488 1.00 97.75 194 ASN A N 1
ATOM 1552 C CA . ASN A 1 194 ? -28.011 -1.600 38.456 1.00 97.75 194 ASN A CA 1
ATOM 1553 C C . ASN A 1 194 ? -26.635 -2.310 38.460 1.00 97.75 194 ASN A C 1
ATOM 1555 O O . ASN A 1 194 ? -26.055 -2.590 39.509 1.00 97.75 194 ASN A O 1
ATOM 1559 N N . VAL A 1 195 ? -26.111 -2.643 37.274 1.00 98.25 195 VAL A N 1
ATOM 1560 C CA . VAL A 1 195 ? -24.839 -3.375 37.120 1.00 98.25 195 VAL A CA 1
ATOM 1561 C C . VAL A 1 195 ? -23.717 -2.400 36.828 1.00 98.25 195 VAL A C 1
ATOM 1563 O O . VAL A 1 195 ? -23.838 -1.579 35.920 1.00 98.25 195 VAL A O 1
ATOM 1566 N N . LYS A 1 196 ? -22.602 -2.527 37.550 1.00 98.44 196 LYS A N 1
ATOM 1567 C CA . LYS A 1 196 ? -21.366 -1.788 37.282 1.00 98.44 196 LYS A CA 1
ATOM 1568 C C . LYS A 1 196 ? -20.285 -2.741 36.794 1.00 98.44 196 LYS A C 1
ATOM 1570 O O . LYS A 1 196 ? -20.044 -3.772 37.414 1.00 98.44 196 LYS A O 1
ATOM 1575 N N . VAL A 1 197 ? -19.629 -2.382 35.697 1.00 98.31 197 VAL A N 1
ATOM 1576 C CA . VAL A 1 197 ? -18.528 -3.146 35.113 1.00 98.31 197 VAL A CA 1
ATOM 1577 C C . VAL A 1 197 ? -17.348 -2.212 34.898 1.00 98.31 197 VAL A C 1
ATOM 1579 O O . VAL A 1 197 ? -17.409 -1.287 34.092 1.00 98.31 197 VAL A O 1
ATOM 1582 N N . GLU A 1 198 ? -16.266 -2.455 35.626 1.00 98.31 198 GLU A N 1
ATOM 1583 C CA . GLU A 1 198 ? -15.009 -1.739 35.421 1.00 98.31 198 GLU A CA 1
ATOM 1584 C C . GLU A 1 198 ? -14.250 -2.350 34.239 1.00 98.31 198 GLU A C 1
ATOM 1586 O O . GLU A 1 198 ? -14.067 -3.565 34.187 1.00 98.31 198 GLU A O 1
ATOM 1591 N N . ILE A 1 199 ? -13.805 -1.535 33.292 1.00 98.19 199 ILE A N 1
ATOM 1592 C CA . ILE A 1 199 ? -13.058 -1.947 32.105 1.00 98.19 199 ILE A CA 1
ATOM 1593 C C . ILE A 1 199 ? -11.639 -1.389 32.220 1.00 98.19 199 ILE A C 1
ATOM 1595 O O . ILE A 1 199 ? -11.494 -0.177 32.404 1.00 98.19 199 ILE A O 1
ATOM 1599 N N . PRO A 1 200 ? -10.601 -2.242 32.137 1.00 97.69 200 PRO A N 1
ATOM 1600 C CA . PRO A 1 200 ? -9.221 -1.782 32.202 1.00 97.69 200 PRO A CA 1
ATOM 1601 C C . PRO A 1 200 ? -8.856 -0.946 30.969 1.00 97.69 200 PRO A C 1
ATOM 1603 O O . PRO A 1 200 ? -9.592 -0.899 29.981 1.00 97.69 200 PRO A O 1
ATOM 1606 N N . VAL A 1 201 ? -7.682 -0.322 31.026 1.00 97.19 201 VAL A N 1
ATOM 1607 C CA . VAL A 1 201 ? -7.068 0.376 29.891 1.00 97.19 201 VAL A CA 1
ATOM 1608 C C . VAL A 1 201 ? -7.006 -0.547 28.671 1.00 97.19 201 VAL A C 1
ATOM 1610 O O . VAL A 1 201 ? -6.599 -1.704 28.775 1.00 97.19 201 VAL A O 1
ATOM 1613 N N . CYS A 1 202 ? -7.405 -0.024 27.514 1.00 96.19 202 CYS A N 1
ATOM 1614 C CA . CYS A 1 202 ? -7.501 -0.769 26.260 1.00 96.19 202 CYS A CA 1
ATOM 1615 C C . CYS A 1 202 ? -6.775 -0.008 25.142 1.00 96.19 202 CYS A C 1
ATOM 1617 O O . CYS A 1 202 ? -6.643 1.208 25.188 1.00 96.19 202 CYS A O 1
ATOM 1619 N N . LYS A 1 203 ? -6.320 -0.699 24.096 1.00 93.56 203 LYS A N 1
ATOM 1620 C CA . LYS A 1 203 ? -5.702 -0.077 22.908 1.00 93.56 203 LYS A CA 1
ATOM 1621 C C . LYS A 1 203 ? -6.734 0.285 21.847 1.00 93.56 203 LYS A C 1
ATOM 1623 O O . LYS A 1 203 ? -6.517 1.165 21.013 1.00 93.56 203 LYS A O 1
ATOM 1628 N N . THR A 1 204 ? -7.866 -0.413 21.844 1.00 93.44 204 THR A N 1
ATOM 1629 C CA . THR A 1 204 ? -8.951 -0.183 20.889 1.00 93.44 204 THR A CA 1
ATOM 1630 C C . THR A 1 204 ? -10.307 -0.189 21.579 1.00 93.44 204 THR A C 1
ATOM 1632 O O . THR A 1 204 ? -10.518 -0.854 22.587 1.00 93.44 204 THR A O 1
ATOM 1635 N N . ALA A 1 205 ? -11.283 0.496 20.986 1.00 93.69 205 ALA A N 1
ATOM 1636 C CA . ALA A 1 205 ? -12.674 0.384 21.421 1.00 93.69 205 ALA A CA 1
ATOM 1637 C C . ALA A 1 205 ? -13.239 -1.041 21.244 1.00 93.69 205 ALA A C 1
ATOM 1639 O O . ALA A 1 205 ? -14.145 -1.432 21.972 1.00 93.69 205 ALA A O 1
ATOM 1640 N N . ALA A 1 206 ? -12.703 -1.830 20.305 1.00 92.75 206 ALA A N 1
ATOM 1641 C CA . ALA A 1 206 ? -13.093 -3.228 20.148 1.00 92.75 206 ALA A CA 1
ATOM 1642 C C . ALA A 1 206 ? -12.726 -4.061 21.388 1.00 92.75 206 ALA A C 1
ATOM 1644 O O . ALA A 1 206 ? -13.562 -4.832 21.857 1.00 92.75 206 ALA A O 1
ATOM 1645 N N . GLU A 1 207 ? -11.534 -3.840 21.950 1.00 94.81 207 GLU A N 1
ATOM 1646 C CA . GLU A 1 207 ? -11.090 -4.466 23.204 1.00 94.81 207 GLU A CA 1
ATOM 1647 C C . GLU A 1 207 ? -11.980 -4.070 24.388 1.00 94.81 207 GLU A C 1
ATOM 1649 O O . GLU A 1 207 ? -12.339 -4.927 25.188 1.00 94.81 207 GLU A O 1
ATOM 1654 N N . VAL A 1 208 ? -12.434 -2.811 24.457 1.00 96.50 208 VAL A N 1
ATOM 1655 C CA . VAL A 1 208 ? -13.389 -2.357 25.491 1.00 96.50 208 VAL A CA 1
ATOM 1656 C C . VAL A 1 208 ? -14.664 -3.202 25.467 1.00 96.50 208 VAL A C 1
ATOM 1658 O O . VAL A 1 208 ? -15.139 -3.643 26.513 1.00 96.50 208 VAL A O 1
ATOM 1661 N N . PHE A 1 209 ? -15.215 -3.458 24.276 1.00 96.44 209 PHE A N 1
ATOM 1662 C CA . PHE A 1 209 ? -16.427 -4.269 24.130 1.00 96.44 209 PHE A CA 1
ATOM 1663 C C . PHE A 1 209 ? -16.186 -5.752 24.423 1.00 96.44 209 PHE A C 1
ATOM 1665 O O . PHE A 1 209 ? -17.071 -6.398 24.984 1.00 96.44 209 PHE A O 1
ATOM 1672 N N . ASP A 1 210 ? -15.005 -6.279 24.095 1.00 95.12 210 ASP A N 1
ATOM 1673 C CA . ASP A 1 210 ? -14.614 -7.644 24.460 1.00 95.12 210 ASP A CA 1
ATOM 1674 C C . ASP A 1 210 ? -14.477 -7.811 25.972 1.00 95.12 210 ASP A C 1
ATOM 1676 O O . ASP A 1 210 ? -15.012 -8.770 26.534 1.00 95.12 210 ASP A O 1
ATOM 1680 N N . CYS A 1 211 ? -13.833 -6.860 26.650 1.00 97.06 211 CYS A N 1
ATOM 1681 C CA . CYS A 1 211 ? -13.734 -6.845 28.105 1.00 97.06 211 CYS A CA 1
ATOM 16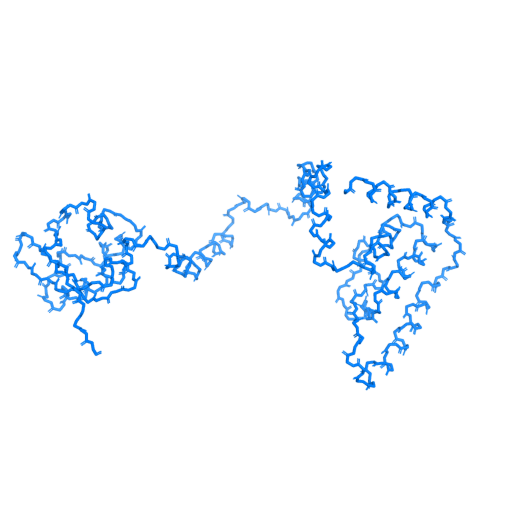82 C C . CYS A 1 211 ? -15.113 -6.721 28.764 1.00 97.06 211 CYS A C 1
ATOM 1684 O O . CYS A 1 211 ? -15.389 -7.440 29.723 1.00 97.06 211 CYS A O 1
ATOM 1686 N N . LEU A 1 212 ? -15.991 -5.856 28.242 1.00 97.56 212 LEU A N 1
ATOM 1687 C CA . LEU A 1 212 ? -17.349 -5.684 28.761 1.00 97.56 212 LEU A CA 1
ATOM 1688 C C . LEU A 1 212 ? -18.163 -6.975 28.636 1.00 97.56 212 LEU A C 1
ATOM 1690 O O . LEU A 1 212 ? -18.734 -7.429 29.626 1.00 97.56 212 LEU A O 1
ATOM 1694 N N . ASN A 1 213 ? -18.177 -7.591 27.449 1.00 97.12 213 ASN A N 1
ATOM 1695 C CA . ASN A 1 213 ? -18.865 -8.862 27.233 1.00 97.12 213 ASN A CA 1
ATOM 1696 C C . ASN A 1 213 ? -18.291 -9.966 28.136 1.00 97.12 213 ASN A C 1
ATOM 1698 O O . ASN A 1 213 ? -19.053 -10.631 28.831 1.00 97.12 213 ASN A O 1
ATOM 1702 N N . SER A 1 214 ? -16.963 -10.100 28.204 1.00 96.62 214 SER A N 1
ATOM 1703 C CA . SER A 1 214 ? -16.301 -11.124 29.026 1.00 96.62 214 SER A CA 1
ATOM 1704 C C . SER A 1 214 ? -16.647 -10.983 30.511 1.00 96.62 214 SER A C 1
ATOM 1706 O O . SER A 1 214 ? -16.965 -11.972 31.167 1.00 96.62 214 SER A O 1
ATOM 1708 N N . LYS A 1 215 ? -16.650 -9.755 31.049 1.00 97.94 215 LYS A N 1
ATOM 1709 C CA . LYS A 1 215 ? -17.041 -9.515 32.446 1.00 97.94 215 LYS A CA 1
ATOM 1710 C C . LYS A 1 215 ? -18.520 -9.805 32.696 1.00 97.94 215 LYS A C 1
ATOM 1712 O O . LYS A 1 215 ? -18.856 -10.319 33.756 1.00 97.94 215 LYS A O 1
ATOM 1717 N N . LEU A 1 216 ? -19.399 -9.523 31.737 1.00 97.50 216 LEU A N 1
ATOM 1718 C CA . LEU A 1 216 ? -20.824 -9.834 31.867 1.00 97.50 216 LEU A CA 1
ATOM 1719 C C . LEU A 1 216 ? -21.118 -11.330 31.814 1.00 97.50 216 LEU A C 1
ATOM 1721 O O . LEU A 1 216 ? -21.979 -11.783 32.560 1.00 97.50 216 LEU A O 1
ATOM 1725 N N . VAL A 1 217 ? -20.378 -12.093 31.007 1.00 97.06 217 VAL A N 1
ATOM 1726 C CA . VAL A 1 217 ? -20.453 -13.563 31.004 1.00 97.06 217 VAL A CA 1
ATOM 1727 C C . VAL A 1 217 ? -20.071 -14.117 32.380 1.00 97.06 217 VAL A C 1
ATOM 1729 O O . VAL A 1 217 ? -20.804 -14.923 32.940 1.00 97.06 217 VAL A O 1
ATOM 1732 N N . VAL A 1 218 ? -18.987 -13.619 32.988 1.00 97.31 218 VAL A N 1
ATOM 1733 C CA . VAL A 1 218 ? -18.577 -14.027 34.349 1.00 97.31 218 VAL A CA 1
ATOM 1734 C C . VAL A 1 218 ? -19.642 -13.691 35.401 1.00 97.31 218 VAL A C 1
ATOM 1736 O O . VAL A 1 218 ? -19.812 -14.430 36.365 1.00 97.31 218 VAL A O 1
ATOM 1739 N N . LEU A 1 219 ? -20.386 -12.599 35.212 1.00 97.56 219 LEU A N 1
ATOM 1740 C CA . LEU A 1 219 ? -21.483 -12.196 36.096 1.00 97.56 219 LEU A CA 1
ATOM 1741 C C . LEU A 1 219 ? -22.809 -12.932 35.819 1.00 97.56 219 LEU A C 1
ATOM 1743 O O . LEU A 1 219 ? -23.780 -12.681 36.530 1.00 97.56 219 LEU A O 1
ATOM 1747 N N . GLY A 1 220 ? -22.887 -13.785 34.789 1.00 97.62 220 GLY A N 1
ATOM 1748 C CA . GLY A 1 220 ? -24.138 -14.420 34.358 1.00 97.62 220 GLY A CA 1
ATOM 1749 C C . GLY A 1 220 ? -25.159 -13.431 33.779 1.00 97.62 220 GLY A C 1
ATOM 1750 O O . GLY A 1 220 ? -26.363 -13.644 33.890 1.00 97.62 220 GLY A O 1
ATOM 1751 N N . LYS A 1 221 ? -24.688 -12.316 33.204 1.00 97.94 221 LYS A N 1
ATOM 1752 C CA . LYS A 1 221 ? -25.504 -11.209 32.666 1.00 97.94 221 LYS A CA 1
ATOM 1753 C C . LYS A 1 221 ? -25.230 -10.923 31.189 1.00 97.94 221 LYS A C 1
ATOM 1755 O O . LYS A 1 221 ? -25.283 -9.782 30.728 1.00 97.94 221 LYS A O 1
ATOM 1760 N N . GLU A 1 222 ? -24.904 -11.959 30.431 1.00 96.94 222 GLU A N 1
ATOM 1761 C CA . GLU A 1 222 ? -24.602 -11.879 28.997 1.00 96.94 222 GLU A CA 1
ATOM 1762 C C . GLU A 1 222 ? -25.750 -11.330 28.137 1.00 96.94 222 GLU A C 1
ATOM 1764 O O . GLU A 1 222 ? -25.501 -10.754 27.077 1.00 96.94 222 GLU A O 1
ATOM 1769 N N . HIS A 1 223 ? -26.999 -11.425 28.604 1.00 96.94 223 HIS A N 1
ATOM 1770 C CA . HIS A 1 223 ? -28.165 -10.860 27.920 1.00 96.94 223 HIS A CA 1
ATOM 1771 C C . HIS A 1 223 ? -28.137 -9.327 27.853 1.00 96.94 223 HIS A C 1
ATOM 1773 O O . HIS A 1 223 ? -28.703 -8.755 26.922 1.00 96.94 223 HIS A O 1
ATOM 1779 N N . LEU A 1 224 ? -27.439 -8.653 28.776 1.00 97.19 224 LEU A N 1
ATOM 1780 C CA . LEU A 1 224 ? -27.284 -7.191 28.766 1.00 97.19 224 LEU A CA 1
ATOM 1781 C C . LEU A 1 224 ? -26.348 -6.687 27.662 1.00 97.19 224 LEU A C 1
ATOM 1783 O O . LEU A 1 224 ? -26.409 -5.518 27.271 1.00 97.19 224 LEU A O 1
ATOM 1787 N N . PHE A 1 225 ? -25.451 -7.547 27.178 1.00 96.81 225 PHE A N 1
ATOM 1788 C CA . PHE A 1 225 ? -24.524 -7.218 26.103 1.00 96.81 225 PHE A CA 1
ATOM 1789 C C . PHE A 1 225 ? -24.067 -8.493 25.389 1.00 96.81 225 PHE A C 1
ATOM 1791 O O . PHE A 1 225 ? -22.980 -9.016 25.648 1.00 96.81 225 PHE A O 1
ATOM 1798 N N . SER A 1 226 ? -24.919 -9.003 24.494 1.00 93.00 226 SER A N 1
ATOM 1799 C CA . SER A 1 226 ? -24.685 -10.282 23.818 1.00 93.00 226 SER A CA 1
ATOM 1800 C C . SER A 1 226 ? -23.449 -10.267 22.913 1.00 93.00 226 SER A C 1
ATOM 1802 O O . SER A 1 226 ? -22.962 -9.214 22.484 1.00 93.00 226 SER A O 1
ATOM 1804 N N . LYS A 1 227 ? -22.969 -11.457 22.540 1.00 91.94 227 LYS A N 1
ATOM 1805 C CA . LYS A 1 227 ? -21.836 -11.625 21.618 1.00 91.94 227 LYS A CA 1
ATOM 1806 C C . LYS A 1 227 ? -22.104 -10.992 20.246 1.00 91.94 227 LYS A C 1
ATOM 1808 O O . LYS A 1 227 ? -21.212 -10.390 19.648 1.00 91.94 227 LYS A O 1
ATOM 1813 N N . GLU A 1 228 ? -23.338 -11.067 19.754 1.00 92.56 228 GLU A N 1
ATOM 1814 C CA . GLU A 1 228 ? -23.781 -10.419 18.515 1.00 92.56 228 GLU A CA 1
ATOM 1815 C C . GLU A 1 228 ? -23.745 -8.897 18.646 1.00 92.56 228 GLU A C 1
ATOM 1817 O O . GLU A 1 228 ? -23.331 -8.207 17.710 1.00 92.56 228 GLU A O 1
ATOM 1822 N N . MET A 1 229 ? -24.152 -8.365 19.802 1.00 92.69 229 MET A N 1
ATOM 1823 C CA . MET A 1 229 ? -24.094 -6.933 20.081 1.00 92.69 229 MET A CA 1
ATOM 1824 C C . MET A 1 229 ? -22.648 -6.447 20.151 1.00 92.69 229 MET A C 1
ATOM 1826 O O . MET A 1 229 ? -22.327 -5.440 19.524 1.00 92.69 229 MET A O 1
ATOM 1830 N N . ALA A 1 230 ? -21.760 -7.200 20.807 1.00 91.38 230 ALA A N 1
ATOM 1831 C CA . ALA A 1 230 ? -20.327 -6.927 20.820 1.00 91.38 230 ALA A CA 1
ATOM 1832 C C . ALA A 1 230 ? -19.748 -6.932 19.394 1.00 91.38 230 ALA A C 1
ATOM 1834 O O . ALA A 1 230 ? -19.065 -5.988 19.000 1.00 91.38 230 ALA A O 1
ATOM 1835 N N . LYS A 1 231 ? -20.091 -7.931 18.567 1.00 91.06 231 LYS A N 1
ATOM 1836 C CA . LYS A 1 231 ? -19.660 -8.000 17.159 1.00 91.06 231 LYS A CA 1
ATOM 1837 C C . LYS A 1 231 ? -20.130 -6.787 16.351 1.00 91.06 231 LYS A C 1
ATOM 1839 O O . LYS A 1 231 ? -19.336 -6.214 15.609 1.00 91.06 231 LYS A O 1
ATOM 1844 N N . LYS A 1 232 ? -21.393 -6.373 16.508 1.00 89.75 232 LYS A N 1
ATOM 1845 C CA . LYS A 1 232 ? -21.926 -5.159 15.867 1.00 89.75 232 LYS A CA 1
ATOM 1846 C C . LYS A 1 232 ? -21.227 -3.902 16.380 1.00 89.75 232 LYS A C 1
ATOM 1848 O O . LYS A 1 232 ? -20.888 -3.038 15.582 1.00 89.75 232 LYS A O 1
ATOM 1853 N N . ALA A 1 233 ? -20.967 -3.819 17.685 1.00 91.06 233 ALA A N 1
ATOM 1854 C CA . ALA A 1 233 ? -20.285 -2.685 18.291 1.00 91.06 233 ALA A CA 1
ATOM 1855 C C . ALA A 1 233 ? -18.877 -2.505 17.713 1.00 91.06 233 ALA A C 1
ATOM 1857 O O . ALA A 1 233 ? -18.533 -1.380 17.371 1.00 91.06 233 ALA A O 1
ATOM 1858 N N . LYS A 1 234 ? -18.111 -3.589 17.505 1.00 88.12 234 LYS A N 1
ATOM 1859 C CA . LYS A 1 234 ? -16.765 -3.558 16.892 1.00 88.12 234 LYS A CA 1
ATOM 1860 C C . LYS A 1 234 ? -16.730 -3.025 15.460 1.00 88.12 234 LYS A C 1
ATOM 1862 O O . LYS A 1 234 ? -15.726 -2.449 15.061 1.00 88.12 234 LYS A O 1
ATOM 1867 N N . GLY A 1 235 ? -17.805 -3.203 14.692 1.00 82.75 235 GLY A N 1
ATOM 1868 C CA . GLY A 1 235 ? -17.906 -2.720 13.308 1.00 82.75 235 GLY A CA 1
ATOM 1869 C C . GLY A 1 235 ? -18.053 -1.199 13.176 1.00 82.75 235 GLY A C 1
ATOM 1870 O O . GLY A 1 235 ? -18.188 -0.695 12.065 1.00 82.75 235 GLY A O 1
ATOM 1871 N N . GLY A 1 236 ? -18.042 -0.470 14.294 1.00 80.69 236 GLY A N 1
ATOM 1872 C CA . GLY A 1 236 ? -18.464 0.922 14.346 1.00 80.69 236 GLY A CA 1
ATOM 1873 C C . GLY A 1 236 ? -19.975 1.005 14.549 1.00 80.69 236 GLY A C 1
ATOM 1874 O O . GLY A 1 236 ? -20.753 0.221 14.014 1.00 80.69 236 GLY A O 1
ATOM 1875 N N . GLY A 1 237 ? -20.417 1.944 15.378 1.00 85.81 237 GLY A N 1
ATOM 1876 C CA . GLY A 1 237 ? -21.835 2.068 15.689 1.00 85.81 237 GLY A CA 1
ATOM 1877 C C . GLY A 1 237 ? -22.107 2.992 16.865 1.00 85.81 237 GLY A C 1
ATOM 1878 O O . GLY A 1 237 ? -21.194 3.657 17.360 1.00 85.81 237 GLY A O 1
ATOM 1879 N N . PRO A 1 238 ? -23.358 3.029 17.353 1.00 90.19 238 PRO A N 1
ATOM 1880 C CA . PRO A 1 238 ? -23.762 3.920 18.431 1.00 90.19 238 PRO A CA 1
ATOM 1881 C C . PRO A 1 238 ? -22.855 3.814 19.662 1.00 90.19 238 PRO A C 1
ATOM 1883 O O . PRO A 1 238 ? -22.465 4.851 20.188 1.00 90.19 238 PRO A O 1
ATOM 1886 N N . MET A 1 239 ? -22.452 2.601 20.065 1.00 94.12 239 MET A N 1
ATOM 1887 C CA . MET A 1 239 ? -21.604 2.355 21.244 1.00 94.12 239 MET A CA 1
ATOM 1888 C C . MET A 1 239 ? -20.247 3.074 21.204 1.00 94.12 239 MET A C 1
ATOM 1890 O O . MET A 1 239 ? -19.751 3.493 22.246 1.00 94.12 239 MET A O 1
ATOM 1894 N N . TYR A 1 240 ? -19.670 3.318 20.022 1.00 93.31 240 TYR A N 1
ATOM 1895 C CA . TYR A 1 240 ? -18.469 4.159 19.910 1.00 93.31 240 TYR A CA 1
ATOM 1896 C C . TYR A 1 240 ? -18.733 5.591 20.372 1.00 93.31 240 TYR A C 1
ATOM 1898 O O . TYR A 1 240 ? -17.859 6.237 20.949 1.00 93.31 240 TYR A O 1
ATOM 1906 N N . GLY A 1 241 ? -19.947 6.085 20.134 1.00 93.81 241 GLY A N 1
ATOM 1907 C CA . GLY A 1 241 ? -20.369 7.395 20.592 1.00 93.81 241 GLY A CA 1
ATOM 1908 C C . GLY A 1 241 ? -20.410 7.506 22.115 1.00 93.81 241 GLY A C 1
ATOM 1909 O O . GLY A 1 241 ? -20.164 8.597 22.625 1.00 93.81 241 GLY A O 1
ATOM 1910 N N . LEU A 1 242 ? -20.650 6.392 22.819 1.00 95.94 242 LEU A N 1
ATOM 1911 C CA . LEU A 1 242 ? -20.600 6.323 24.278 1.00 95.94 242 LEU A CA 1
ATOM 1912 C C . LEU A 1 242 ? -19.159 6.459 24.792 1.00 95.94 242 LEU A C 1
ATOM 1914 O O . LEU A 1 242 ? -18.886 7.315 25.629 1.00 95.94 242 LEU A O 1
ATOM 1918 N N . ILE A 1 243 ? -18.218 5.696 24.219 1.00 96.12 243 ILE A N 1
ATOM 1919 C CA . ILE A 1 243 ? -16.784 5.797 24.552 1.00 96.12 243 ILE A CA 1
ATOM 1920 C C . ILE A 1 243 ? -16.276 7.215 24.261 1.00 96.12 243 ILE A C 1
ATOM 1922 O O . ILE A 1 243 ? -15.706 7.871 25.126 1.00 96.12 243 ILE A O 1
ATOM 1926 N N . ARG A 1 244 ? -16.578 7.767 23.084 1.00 94.25 244 ARG A N 1
ATOM 1927 C CA . ARG A 1 244 ? -16.164 9.131 22.711 1.00 94.25 244 ARG A CA 1
ATOM 1928 C C . ARG A 1 244 ? -16.853 10.243 23.512 1.00 94.25 244 ARG A C 1
ATOM 1930 O O . ARG A 1 244 ? -16.492 11.399 23.348 1.00 94.25 244 ARG A O 1
ATOM 1937 N N . GLY A 1 245 ? -17.864 9.931 24.324 1.00 94.12 245 GLY A N 1
ATOM 1938 C CA . GLY A 1 245 ? -18.636 10.920 25.086 1.00 94.12 245 GLY A CA 1
ATOM 1939 C C . GLY A 1 245 ? -19.663 11.713 24.266 1.00 94.12 245 GLY A C 1
ATOM 1940 O O . GLY A 1 245 ? -20.427 12.488 24.828 1.00 94.12 245 GLY A O 1
ATOM 1941 N N . SER A 1 246 ? -19.751 11.490 22.951 1.00 94.62 246 SER A N 1
ATOM 1942 C CA . SER A 1 246 ? -20.778 12.101 22.086 1.00 94.62 246 SER A CA 1
ATOM 1943 C C . SER A 1 246 ? -22.209 11.640 22.404 1.00 94.62 246 SER A C 1
ATOM 1945 O O . SER A 1 246 ? -23.174 12.301 22.031 1.00 94.62 246 SER A O 1
ATOM 1947 N N . LYS A 1 247 ? -22.363 10.501 23.089 1.00 96.38 247 LYS A N 1
ATOM 1948 C CA . LYS A 1 247 ? -23.639 9.987 23.592 1.00 96.38 247 LYS A CA 1
ATOM 1949 C C . LYS A 1 247 ? -23.495 9.688 25.076 1.00 96.38 247 LYS A C 1
ATOM 1951 O O . LYS A 1 247 ? -22.563 8.998 25.463 1.00 96.38 247 LYS A O 1
ATOM 1956 N N . LYS A 1 248 ? -24.433 10.168 25.895 1.00 97.12 248 LYS A N 1
ATOM 1957 C CA . LYS A 1 248 ? -24.419 9.937 27.351 1.00 97.12 248 LYS A CA 1
ATOM 1958 C C . LYS A 1 248 ? -24.884 8.526 27.739 1.00 97.12 248 LYS A C 1
ATOM 1960 O O . LYS A 1 248 ? -24.435 7.991 28.747 1.00 97.12 248 LYS A O 1
ATOM 1965 N N . ARG A 1 249 ? -25.790 7.933 26.950 1.00 97.50 249 ARG A N 1
ATOM 1966 C CA . ARG A 1 249 ? -26.415 6.632 27.233 1.00 97.50 249 ARG A CA 1
ATOM 1967 C C . ARG A 1 249 ? -26.828 5.909 25.955 1.00 97.50 249 ARG A C 1
ATOM 1969 O O . ARG A 1 249 ? -27.286 6.562 25.017 1.00 97.50 249 ARG A O 1
ATOM 1976 N N . ILE A 1 250 ? -26.681 4.582 25.923 1.00 97.00 250 ILE A N 1
ATOM 1977 C CA . ILE A 1 250 ? -27.065 3.709 24.801 1.00 97.00 250 ILE A CA 1
ATOM 1978 C C . ILE A 1 250 ? -27.463 2.328 25.332 1.00 97.00 250 ILE A C 1
ATOM 1980 O O . ILE A 1 250 ? -26.681 1.716 26.043 1.00 97.00 250 ILE A O 1
ATOM 1984 N N . TYR A 1 251 ? -28.648 1.824 24.968 1.00 95.50 251 TYR A N 1
ATOM 1985 C CA . TYR A 1 251 ? -29.140 0.494 25.383 1.00 95.50 251 TYR A CA 1
ATOM 1986 C C . TYR A 1 251 ? -29.024 0.246 26.901 1.00 95.50 251 TYR A C 1
ATOM 1988 O O . TYR A 1 251 ? -28.534 -0.790 27.325 1.00 95.50 251 TYR A O 1
ATOM 1996 N N . GLY A 1 252 ? -29.381 1.240 27.721 1.00 96.81 252 GLY A N 1
ATOM 1997 C CA . GLY A 1 252 ? -29.250 1.163 29.184 1.00 96.81 252 GLY A CA 1
ATOM 1998 C C . GLY A 1 252 ? -27.831 1.382 29.727 1.00 96.81 252 GLY A C 1
ATOM 1999 O O . GLY A 1 252 ? -27.688 1.642 30.919 1.00 96.81 252 GLY A O 1
ATOM 2000 N N . TRP A 1 253 ? -26.800 1.364 28.876 1.00 98.12 253 TRP A N 1
ATOM 2001 C CA . TRP A 1 253 ? -25.404 1.581 29.252 1.00 98.12 253 TRP A CA 1
ATOM 2002 C C . TRP A 1 253 ? -25.014 3.059 29.276 1.00 98.12 253 TRP A C 1
ATOM 2004 O O . TRP A 1 253 ? -25.295 3.809 28.338 1.00 98.12 253 TRP A O 1
ATOM 2014 N N . SER A 1 254 ? -24.288 3.458 30.316 1.00 98.00 254 SER A N 1
ATOM 2015 C CA . SER A 1 254 ? -23.598 4.748 30.443 1.00 98.00 254 SER A CA 1
ATOM 2016 C C . SER A 1 254 ? -22.183 4.556 30.993 1.00 98.00 254 SER A C 1
ATOM 2018 O O . SER A 1 254 ? -21.955 3.614 31.746 1.00 98.00 254 SER A O 1
ATOM 2020 N N . ILE A 1 255 ? -21.243 5.443 30.658 1.00 98.06 255 ILE A N 1
ATOM 2021 C CA . ILE A 1 255 ? -19.930 5.497 31.322 1.00 98.06 255 ILE A CA 1
ATOM 2022 C C . ILE A 1 255 ? -20.034 6.546 32.423 1.00 98.06 255 ILE A C 1
ATOM 2024 O O . ILE A 1 255 ? -20.169 7.731 32.122 1.00 98.06 255 ILE A O 1
ATOM 2028 N N . ILE A 1 256 ? -20.036 6.101 33.678 1.00 97.94 256 ILE A N 1
ATOM 2029 C CA . ILE A 1 256 ? -20.253 6.977 34.841 1.00 97.94 256 ILE A CA 1
ATOM 2030 C C . ILE A 1 256 ? -18.954 7.535 35.413 1.00 97.94 256 ILE A C 1
ATOM 2032 O O . ILE A 1 256 ? -18.991 8.517 36.145 1.00 97.94 256 ILE A O 1
ATOM 2036 N N . ASP A 1 257 ? -17.823 6.914 35.086 1.00 97.38 257 ASP A N 1
ATOM 2037 C CA . ASP A 1 257 ? -16.525 7.293 35.626 1.00 97.38 257 ASP A CA 1
ATOM 2038 C C . ASP A 1 257 ? -15.388 6.912 34.668 1.00 97.38 257 ASP A C 1
ATOM 2040 O O . ASP A 1 257 ? -15.491 5.934 33.912 1.00 97.38 257 ASP A O 1
ATOM 2044 N N . ARG A 1 258 ? -14.324 7.719 34.698 1.00 97.19 258 ARG A N 1
ATOM 2045 C CA . ARG A 1 258 ? -13.083 7.554 33.937 1.00 97.19 258 ARG A CA 1
ATOM 2046 C C . ARG A 1 258 ? -11.914 7.954 34.824 1.00 97.19 258 ARG A C 1
ATOM 2048 O O . ARG A 1 258 ? -11.806 9.115 35.211 1.00 97.19 258 ARG A O 1
ATOM 2055 N N . ARG A 1 259 ? -11.034 7.005 35.124 1.00 96.25 259 ARG A N 1
ATOM 2056 C CA . ARG A 1 259 ? -9.901 7.212 36.032 1.00 96.25 259 ARG A CA 1
ATOM 2057 C C . ARG A 1 259 ? -8.595 6.861 35.338 1.00 96.25 259 ARG A C 1
ATOM 2059 O O . ARG A 1 259 ? -8.536 5.883 34.595 1.00 96.25 259 ARG A O 1
ATOM 2066 N N . SER A 1 260 ? -7.549 7.642 35.581 1.00 93.44 260 SER A N 1
ATOM 2067 C CA . SER A 1 260 ? -6.199 7.252 35.169 1.00 93.44 260 SER A CA 1
ATOM 2068 C C . SER A 1 260 ? -5.793 5.966 35.902 1.00 93.44 260 SER A C 1
ATOM 2070 O O . SER A 1 260 ? -6.171 5.797 37.067 1.00 93.44 260 SER A O 1
ATOM 2072 N N . PRO A 1 261 ? -5.063 5.044 35.250 1.00 90.75 261 PRO A N 1
ATOM 2073 C CA . PRO A 1 261 ? -4.487 3.903 35.951 1.00 90.75 261 PRO A CA 1
ATOM 2074 C C . PRO A 1 261 ? -3.534 4.394 37.058 1.00 90.75 261 PRO A C 1
ATOM 2076 O O . PRO A 1 261 ? -2.944 5.466 36.904 1.00 90.75 261 PRO A O 1
ATOM 2079 N N . PRO A 1 262 ? -3.388 3.655 38.173 1.00 88.62 262 PRO A N 1
ATOM 2080 C CA . PRO A 1 262 ? -2.414 4.000 39.206 1.00 88.62 262 PRO A CA 1
ATOM 2081 C C . PRO A 1 262 ? -1.003 4.042 38.604 1.00 88.62 262 PRO A C 1
ATOM 2083 O O . PRO A 1 262 ? -0.668 3.188 37.780 1.00 88.62 262 PRO A O 1
ATOM 2086 N N . GLU A 1 263 ? -0.198 5.035 38.994 1.00 87.38 263 GLU A N 1
ATOM 2087 C CA . GLU A 1 263 ? 1.216 5.107 38.612 1.00 87.38 263 GLU A CA 1
ATOM 2088 C C . GLU A 1 263 ? 1.928 3.860 39.158 1.00 87.38 263 GLU A C 1
ATOM 2090 O O . GLU A 1 263 ? 1.925 3.618 40.366 1.00 87.38 263 GLU A O 1
ATOM 2095 N N . THR A 1 264 ? 2.432 3.024 38.249 1.00 75.06 264 THR A N 1
ATOM 2096 C CA . THR A 1 264 ? 3.186 1.797 38.553 1.00 75.06 264 THR A CA 1
ATOM 2097 C C . THR A 1 264 ? 4.653 2.085 38.782 1.00 75.06 264 THR A C 1
ATOM 2099 O O . THR A 1 264 ? 5.203 2.851 37.956 1.00 75.06 264 THR A O 1
#